Protein AF-A0A9D0DSJ2-F1 (afdb_monomer_lite)

Secondary structure (DSSP, 8-state):
-HHHHHHHHHHHHHHHHHHHHHHHHHHHHHHHHHHHHHHHHH-HHHHHHHHHHHHHHHHHHHHHHHHHHHHHH-GGGHHHHHHHHHHHHHHHHHHHHHHHHHHHHHHHHHHHHHH-HHHHHHHHHHHHHHHHHHHHHHHHHHHHHHHHHHHHHHHHHT-----------------------------PPP-HHHHHHHHHHHHHHHHHHHHHHH---HHHHHHHHHHHHHHHHHHHHHHHHHGGG--HHHHHHHHHHHHHHHHIIIIIHHHHHTT-HHHHHHHIIIIIHHHHHHHHHHHHHT-SS---

Foldseek 3Di:
DVVVVVVVVVVVVVVVVVVVVVVVVVVVVVLVVLLLVVCCVQPVPLNVLLVVLVVLLVVLVVLLVVLVVVCVVCVVCVVLSVVLSVLSVLLSVLSVVLSVVLVVVSSVLSVVCVVPVVVSSVVCVVVSVVSSVSSVVSSVVSVVSVVVSVVSVVVVVPPPPDDDDDDDDDDDDDDDDDDDDDDDQDLDQQDQVLLLLLLVLLVQLLSLLLVLLPDPDPVSVVVSVVSNVVSLVSNVVSLVSRCSNVDPLSVVLVVLSVVLVCCCVPPQVVCSVVVVSVRNVVCSVPVNVVSSVSNVVSSVVSHPDDSD

Sequence (308 aa):
MLQNILIRLTIIFIIIFTFTACYEAKMKQEGQQAVNAFLEEMSPELARKIDEIEAEITLTEEKINKLSELKLKHPNYAGKIESSRRQWEVLQNKLQQSLKEIEDVMESTYVTYELDRIQGGNQFNKISGKLLSSADLVLASAGTTKEAIEEALNEVDNQSVPSLNINSTTDKTIPIIENSVKDINYSNPINTNIACDAKKFLTDVHLNLMMMIIATDKVEQNILRKEIDKSNIKFERAIATMSKTGNEQITILQDTWMVFKNTNKIEIFPQIQAGANDKALNIANNIQAERMDTMNTIIQNLIENDCD

Structure (mmCIF, N/CA/C/O backbone):
data_AF-A0A9D0DSJ2-F1
#
_entry.id   AF-A0A9D0DSJ2-F1
#
loop_
_atom_site.group_PDB
_atom_site.id
_atom_site.type_symbol
_atom_site.label_atom_id
_atom_site.label_alt_id
_atom_site.label_comp_id
_atom_site.label_asym_id
_atom_site.label_entity_id
_atom_site.label_seq_id
_atom_site.pdbx_PDB_ins_code
_atom_site.Cartn_x
_atom_site.Cartn_y
_atom_site.Cartn_z
_atom_site.occupancy
_atom_site.B_iso_or_equiv
_atom_site.auth_seq_id
_atom_site.auth_comp_id
_atom_site.auth_asym_id
_atom_site.auth_atom_id
_atom_site.pdbx_PDB_model_num
ATOM 1 N N . MET A 1 1 ? 4.398 -61.736 -8.670 1.00 72.31 1 MET A N 1
ATOM 2 C CA . MET A 1 1 ? 3.407 -61.395 -7.620 1.00 72.31 1 MET A CA 1
ATOM 3 C C . MET A 1 1 ? 3.660 -60.010 -7.024 1.00 72.31 1 MET A C 1
ATOM 5 O O . MET A 1 1 ? 2.742 -59.204 -7.031 1.00 72.31 1 MET A O 1
ATOM 9 N N . LEU A 1 2 ? 4.897 -59.692 -6.611 1.00 72.50 2 LEU A N 1
ATOM 10 C CA . LEU A 1 2 ? 5.263 -58.390 -6.025 1.00 72.50 2 LEU A CA 1
ATOM 11 C C . LEU A 1 2 ? 4.944 -57.174 -6.924 1.00 72.50 2 LEU A C 1
ATOM 13 O O . LEU A 1 2 ? 4.389 -56.189 -6.455 1.00 72.50 2 LEU A O 1
ATOM 17 N N . GLN A 1 3 ? 5.220 -57.271 -8.229 1.00 80.19 3 GLN A N 1
ATOM 18 C CA . GLN A 1 3 ? 5.017 -56.174 -9.188 1.00 80.19 3 GLN A CA 1
ATOM 19 C C . GLN A 1 3 ? 3.536 -55.781 -9.352 1.00 80.19 3 GLN A C 1
ATOM 21 O O . GLN A 1 3 ? 3.215 -54.600 -9.416 1.00 80.19 3 GLN A O 1
ATOM 26 N N . ASN A 1 4 ? 2.617 -56.754 -9.318 1.00 73.62 4 ASN A N 1
ATOM 27 C CA . ASN A 1 4 ? 1.171 -56.491 -9.356 1.00 73.62 4 ASN A CA 1
ATOM 28 C C . ASN A 1 4 ? 0.651 -55.851 -8.063 1.00 73.62 4 ASN A C 1
ATOM 30 O O . ASN A 1 4 ? -0.309 -55.088 -8.109 1.00 73.62 4 ASN A O 1
ATOM 34 N N . ILE A 1 5 ? 1.263 -56.156 -6.915 1.00 84.69 5 ILE A N 1
ATOM 35 C CA . ILE A 1 5 ? 0.909 -55.528 -5.635 1.00 84.69 5 ILE A CA 1
ATOM 36 C C . ILE A 1 5 ? 1.372 -54.069 -5.636 1.00 84.69 5 ILE A C 1
ATOM 38 O O . ILE A 1 5 ? 0.598 -53.187 -5.276 1.00 84.69 5 ILE A O 1
ATOM 42 N N . LEU A 1 6 ? 2.591 -53.810 -6.118 1.00 79.06 6 LEU A N 1
ATOM 43 C CA . LEU A 1 6 ? 3.152 -52.463 -6.208 1.00 79.06 6 LEU A CA 1
ATOM 44 C C . LEU A 1 6 ? 2.319 -51.569 -7.136 1.00 79.06 6 LEU A C 1
ATOM 46 O O . LEU A 1 6 ? 1.901 -50.500 -6.713 1.00 79.06 6 LEU A O 1
ATOM 50 N N . ILE A 1 7 ? 1.966 -52.053 -8.334 1.00 84.56 7 ILE A N 1
ATOM 51 C CA . ILE A 1 7 ? 1.108 -51.319 -9.282 1.00 84.56 7 ILE A CA 1
ATOM 52 C C . ILE A 1 7 ? -0.264 -51.000 -8.667 1.00 84.56 7 ILE A C 1
ATOM 54 O O . ILE A 1 7 ? -0.752 -49.879 -8.796 1.00 84.56 7 ILE A O 1
ATOM 58 N N . ARG A 1 8 ? -0.887 -51.955 -7.961 1.00 80.56 8 ARG A N 1
ATOM 59 C CA . ARG A 1 8 ? -2.181 -51.724 -7.296 1.00 80.56 8 ARG A CA 1
ATOM 60 C C . ARG A 1 8 ? -2.082 -50.679 -6.184 1.00 80.56 8 ARG A C 1
ATOM 62 O O . ARG A 1 8 ? -2.969 -49.838 -6.087 1.00 80.56 8 ARG A O 1
ATOM 69 N N . LEU A 1 9 ? -1.012 -50.696 -5.389 1.00 80.94 9 LEU A N 1
ATOM 70 C CA . LEU A 1 9 ? -0.778 -49.686 -4.353 1.00 80.94 9 LEU A CA 1
ATOM 71 C C . LEU A 1 9 ? -0.549 -48.297 -4.957 1.00 80.94 9 LEU A C 1
ATOM 73 O O . LEU A 1 9 ? -1.121 -47.332 -4.463 1.00 80.94 9 LEU A O 1
ATOM 77 N N . THR A 1 10 ? 0.210 -48.189 -6.051 1.00 81.62 10 THR A N 1
ATOM 78 C CA . THR A 1 10 ? 0.437 -46.905 -6.729 1.00 81.62 10 THR A CA 1
ATOM 79 C C . THR A 1 10 ? -0.859 -46.326 -7.295 1.00 81.62 10 THR A C 1
ATOM 81 O O . THR A 1 10 ? -1.113 -45.138 -7.129 1.00 81.62 10 THR A O 1
ATOM 84 N N . ILE A 1 11 ? -1.718 -47.154 -7.901 1.00 84.25 11 ILE A N 1
ATOM 85 C CA . ILE A 1 11 ? -3.021 -46.707 -8.418 1.00 84.25 11 ILE A CA 1
ATOM 86 C C . ILE A 1 11 ? -3.920 -46.208 -7.279 1.00 84.25 11 ILE A C 1
ATOM 88 O O . ILE A 1 11 ? -4.506 -45.138 -7.399 1.00 84.25 11 ILE A O 1
ATOM 92 N N . ILE A 1 12 ? -3.994 -46.934 -6.158 1.00 84.88 12 ILE A N 1
ATOM 93 C CA . ILE A 1 12 ? -4.774 -46.505 -4.985 1.00 84.88 12 ILE A CA 1
ATOM 94 C C . ILE A 1 12 ? -4.246 -45.172 -4.439 1.00 84.88 12 ILE A C 1
ATOM 96 O O . ILE A 1 12 ? -5.033 -44.286 -4.121 1.00 84.88 12 ILE A O 1
ATOM 100 N N . PHE A 1 13 ? -2.925 -45.006 -4.374 1.00 77.56 13 PHE A N 1
ATOM 101 C CA . PHE A 1 13 ? -2.304 -43.777 -3.888 1.00 77.56 13 PHE A CA 1
ATOM 102 C C . PHE A 1 13 ? -2.610 -42.583 -4.802 1.00 77.56 13 PHE A C 1
ATOM 104 O O . PHE A 1 13 ? -3.012 -41.534 -4.313 1.00 77.56 13 PHE A O 1
ATOM 111 N N . ILE A 1 14 ? -2.514 -42.757 -6.126 1.00 78.50 14 ILE A N 1
ATOM 112 C CA . ILE A 1 14 ? -2.883 -41.722 -7.105 1.00 78.50 14 ILE A CA 1
ATOM 113 C C . ILE A 1 14 ? -4.357 -41.340 -6.949 1.00 78.50 14 ILE A C 1
ATOM 115 O O . ILE A 1 14 ? -4.673 -40.156 -6.907 1.00 78.50 14 ILE A O 1
ATOM 119 N N . ILE A 1 15 ? -5.250 -42.323 -6.797 1.00 76.75 15 ILE A N 1
ATOM 120 C CA . ILE A 1 15 ? -6.680 -42.074 -6.598 1.00 76.75 15 ILE A CA 1
ATOM 121 C C . ILE A 1 15 ? -6.907 -41.231 -5.333 1.00 76.75 15 ILE A C 1
ATOM 123 O O . ILE A 1 15 ? -7.557 -40.189 -5.414 1.00 76.75 15 ILE A O 1
ATOM 127 N N . ILE A 1 16 ? -6.315 -41.609 -4.194 1.00 75.38 16 ILE A N 1
ATOM 128 C CA . ILE A 1 16 ? -6.429 -40.849 -2.936 1.00 75.38 16 ILE A CA 1
ATOM 129 C C . ILE A 1 16 ? -5.902 -39.414 -3.107 1.00 75.38 16 ILE A C 1
ATOM 131 O O . ILE A 1 16 ? -6.607 -38.477 -2.742 1.00 75.38 16 ILE A O 1
ATOM 135 N N . PHE A 1 17 ? -4.730 -39.227 -3.726 1.00 64.81 17 PHE A N 1
ATOM 136 C CA . PHE A 1 17 ? -4.147 -37.897 -3.960 1.00 64.81 17 PHE A CA 1
ATOM 137 C C . PHE A 1 17 ? -5.004 -37.015 -4.878 1.00 64.81 17 PHE A C 1
ATOM 139 O O . PHE A 1 17 ? -5.148 -35.818 -4.633 1.00 64.81 17 PHE A O 1
ATOM 146 N N . THR A 1 18 ? -5.604 -37.591 -5.924 1.00 72.06 18 THR A N 1
ATOM 147 C CA . THR A 1 18 ? -6.504 -36.835 -6.811 1.00 72.06 18 THR A CA 1
ATOM 148 C C . THR A 1 18 ? -7.802 -36.434 -6.112 1.00 72.06 18 THR A C 1
ATOM 150 O O . THR A 1 18 ? -8.283 -35.321 -6.318 1.00 72.06 18 THR A O 1
ATOM 153 N N . PHE A 1 19 ? -8.341 -37.293 -5.237 1.00 70.69 19 PHE A N 1
ATOM 154 C CA . PHE A 1 19 ? -9.533 -36.967 -4.457 1.00 70.69 19 PHE A CA 1
ATOM 155 C C . PHE A 1 19 ? -9.265 -35.869 -3.421 1.00 70.69 19 PHE A C 1
ATOM 157 O O . PHE A 1 19 ? -10.097 -34.975 -3.292 1.00 70.69 19 PHE A O 1
ATOM 164 N N . THR A 1 20 ? -8.116 -35.870 -2.733 1.00 70.81 20 THR A N 1
ATOM 165 C CA . THR A 1 20 ? -7.796 -34.830 -1.735 1.00 70.81 20 THR A CA 1
ATOM 166 C C . THR A 1 20 ? -7.589 -33.455 -2.368 1.00 70.81 20 THR A C 1
ATOM 168 O O . THR A 1 20 ? -8.152 -32.480 -1.878 1.00 70.81 20 THR A O 1
ATOM 171 N N . ALA A 1 21 ? -6.867 -33.372 -3.492 1.00 66.88 21 ALA A N 1
ATOM 172 C CA . ALA A 1 21 ? -6.628 -32.099 -4.182 1.00 66.88 21 ALA A CA 1
ATOM 173 C C . ALA A 1 21 ? -7.920 -31.488 -4.755 1.00 66.88 21 ALA A C 1
ATOM 175 O O . ALA A 1 21 ? -8.123 -30.275 -4.714 1.00 66.88 21 ALA A O 1
ATOM 176 N N . CYS A 1 22 ? -8.824 -32.330 -5.267 1.00 74.31 22 CYS A N 1
ATOM 177 C CA . CYS A 1 22 ? -10.114 -31.871 -5.780 1.00 74.31 22 CYS A CA 1
ATOM 178 C C . CYS A 1 22 ? -11.036 -31.374 -4.652 1.00 74.31 22 CYS A C 1
ATOM 180 O O . CYS A 1 22 ? -11.750 -30.387 -4.830 1.00 74.31 22 CYS A O 1
ATOM 182 N N . TYR A 1 23 ? -10.990 -32.020 -3.481 1.00 73.81 23 TYR A N 1
ATOM 183 C CA . TYR A 1 23 ? -11.785 -31.617 -2.321 1.00 73.81 23 TYR A CA 1
ATOM 184 C C . TYR A 1 23 ? -11.344 -30.258 -1.763 1.00 73.81 23 TYR A C 1
ATOM 186 O O . TYR A 1 23 ? -12.185 -29.418 -1.456 1.00 73.81 23 TYR A O 1
ATOM 194 N N . GLU A 1 24 ? -10.035 -30.013 -1.686 1.00 72.50 24 GLU A N 1
ATOM 195 C CA . GLU A 1 24 ? -9.468 -28.753 -1.193 1.00 72.50 24 GLU A CA 1
ATOM 196 C C . GLU A 1 24 ? -9.840 -27.562 -2.088 1.00 72.50 24 GLU A C 1
ATOM 198 O O . GLU A 1 24 ? -10.303 -26.535 -1.591 1.00 72.50 24 GLU A O 1
ATOM 203 N N . ALA A 1 25 ? -9.743 -27.723 -3.412 1.00 78.88 25 ALA A N 1
ATOM 204 C CA . ALA A 1 25 ? -10.133 -26.683 -4.364 1.00 78.88 25 ALA A CA 1
ATOM 205 C C . ALA A 1 25 ? -11.623 -26.317 -4.250 1.00 78.88 25 ALA A C 1
ATOM 207 O O . ALA A 1 25 ? -11.978 -25.138 -4.275 1.00 78.88 25 ALA A O 1
ATOM 208 N N . LYS A 1 26 ? -12.492 -27.323 -4.083 1.00 84.12 26 LYS A N 1
ATOM 209 C CA . LYS A 1 26 ? -13.932 -27.107 -3.919 1.00 84.12 26 LYS A CA 1
ATOM 210 C C . LYS A 1 26 ? -14.254 -26.370 -2.616 1.00 84.12 26 LYS A C 1
ATOM 212 O O . LYS A 1 26 ? -15.001 -25.398 -2.647 1.00 84.12 26 LYS A O 1
ATOM 217 N N . MET A 1 27 ? -13.672 -26.799 -1.494 1.00 78.38 27 MET A N 1
ATOM 218 C CA . MET A 1 27 ? -13.885 -26.152 -0.192 1.00 78.38 27 MET A CA 1
ATOM 219 C C . MET A 1 27 ? -13.384 -24.704 -0.195 1.00 78.38 27 MET A C 1
ATOM 221 O O . MET A 1 27 ? -14.044 -23.831 0.359 1.00 78.38 27 MET A O 1
ATOM 225 N N . LYS A 1 28 ? -12.260 -24.431 -0.871 1.00 81.50 28 LYS A N 1
ATOM 226 C CA . LYS A 1 28 ? -11.743 -23.069 -1.039 1.00 81.50 28 LYS A CA 1
ATOM 227 C C . LYS A 1 28 ? -12.719 -22.181 -1.815 1.00 81.50 28 LYS A C 1
ATOM 229 O O . LYS A 1 28 ? -12.967 -21.052 -1.410 1.00 81.50 28 LYS A O 1
ATOM 234 N N . GLN A 1 29 ? -13.309 -22.696 -2.896 1.00 87.56 29 GLN A N 1
ATOM 235 C CA . GLN A 1 29 ? -14.300 -21.956 -3.679 1.00 87.56 29 GLN A CA 1
ATOM 236 C C . GLN A 1 29 ? -15.576 -21.662 -2.875 1.00 87.56 29 GLN A C 1
ATOM 238 O O . GLN A 1 29 ? -16.062 -20.534 -2.904 1.00 87.56 29 GLN A O 1
ATOM 243 N N . GLU A 1 30 ? -16.114 -22.656 -2.162 1.00 88.50 30 GLU A N 1
ATOM 244 C CA . GLU A 1 30 ? -17.304 -22.477 -1.316 1.00 88.50 30 GLU A CA 1
ATOM 245 C C . GLU A 1 30 ? -17.035 -21.483 -0.173 1.00 88.50 30 GLU A C 1
ATOM 247 O O . GLU A 1 30 ? -17.874 -20.629 0.106 1.00 88.50 30 GLU A O 1
ATOM 252 N N . GLY A 1 31 ? -15.842 -21.535 0.432 1.00 88.31 31 GLY A N 1
ATOM 253 C CA . GLY A 1 31 ? -15.399 -20.568 1.437 1.00 88.31 31 GLY A CA 1
ATOM 254 C C . GLY A 1 31 ? -15.334 -19.141 0.892 1.00 88.31 31 GLY A C 1
ATOM 255 O O . GLY A 1 31 ? -15.920 -18.240 1.487 1.00 88.31 31 GLY A O 1
ATOM 256 N N . GLN A 1 32 ? -14.709 -18.941 -0.273 1.00 89.81 32 GLN A N 1
ATOM 257 C CA . GLN A 1 32 ? -14.618 -17.622 -0.910 1.00 89.81 32 GLN A CA 1
ATOM 258 C C . GLN A 1 32 ? -16.009 -17.048 -1.226 1.00 89.81 32 GLN A C 1
ATOM 260 O O . GLN A 1 32 ? -16.273 -15.878 -0.971 1.00 89.81 32 GLN A O 1
ATOM 265 N N . GLN A 1 33 ? -16.929 -17.877 -1.735 1.00 93.19 33 GLN A N 1
ATOM 266 C CA . GLN A 1 33 ? -18.307 -17.453 -2.004 1.00 93.19 33 GLN A CA 1
ATOM 267 C C . GLN A 1 33 ? -19.037 -17.017 -0.732 1.00 93.19 33 GLN A C 1
ATOM 269 O O . GLN A 1 33 ? -19.776 -16.034 -0.760 1.00 93.19 33 GLN A O 1
ATOM 274 N N . ALA A 1 34 ? -18.825 -17.725 0.378 1.00 93.25 34 ALA A N 1
ATOM 275 C CA . ALA A 1 34 ? -19.435 -17.379 1.653 1.00 93.25 34 ALA A CA 1
ATOM 276 C C . ALA A 1 34 ? -18.868 -16.071 2.231 1.00 93.25 34 ALA A C 1
ATOM 278 O O . ALA A 1 34 ? -19.640 -15.231 2.688 1.00 93.25 34 ALA A O 1
ATOM 279 N N . VAL A 1 35 ? -17.548 -15.863 2.144 1.00 93.06 35 VAL A N 1
ATOM 280 C CA . VAL A 1 35 ? -16.896 -14.604 2.546 1.00 93.06 35 VAL A CA 1
ATOM 281 C C . VAL A 1 35 ? -17.412 -13.433 1.709 1.00 93.06 35 VAL A C 1
ATOM 283 O O . VAL A 1 35 ? -17.757 -12.397 2.273 1.00 93.06 35 VAL A O 1
ATOM 286 N N . ASN A 1 36 ? -17.541 -13.602 0.390 1.00 93.12 36 ASN A N 1
ATOM 287 C CA . ASN A 1 36 ? -18.056 -12.553 -0.493 1.00 93.12 36 ASN A CA 1
ATOM 288 C C . ASN A 1 36 ? -19.519 -12.211 -0.176 1.00 93.12 36 ASN A C 1
ATOM 290 O O . ASN A 1 36 ? -19.858 -11.038 -0.054 1.00 93.12 36 ASN A O 1
ATOM 294 N N . ALA A 1 37 ? -20.374 -13.217 0.035 1.00 94.88 37 ALA A N 1
ATOM 295 C CA . ALA A 1 37 ? -21.767 -12.991 0.424 1.00 94.88 37 ALA A CA 1
ATOM 296 C C . ALA A 1 37 ? -21.877 -12.278 1.785 1.00 94.88 37 ALA A C 1
ATOM 298 O O . ALA A 1 37 ? -22.666 -11.348 1.940 1.00 94.88 37 ALA A O 1
ATOM 299 N N . PHE A 1 38 ? -21.054 -12.678 2.758 1.00 94.12 38 PHE A N 1
ATOM 300 C CA . PHE A 1 38 ? -20.952 -12.009 4.055 1.00 94.12 38 PHE A CA 1
ATOM 301 C C . PHE A 1 38 ? -20.514 -10.548 3.909 1.00 94.12 38 PHE A C 1
ATOM 303 O O . PHE A 1 38 ? -21.088 -9.666 4.548 1.00 94.12 38 PHE A O 1
ATOM 310 N N . LEU A 1 39 ? -19.521 -10.278 3.060 1.00 95.06 39 LEU A N 1
ATOM 311 C CA . LEU A 1 39 ? -19.036 -8.929 2.801 1.00 95.06 39 LEU A CA 1
ATOM 312 C C . LEU A 1 39 ? -20.120 -8.047 2.172 1.00 95.06 39 LEU A C 1
ATOM 314 O O . LEU A 1 39 ? -20.342 -6.936 2.650 1.00 95.06 39 LEU A O 1
ATOM 318 N N . GLU A 1 40 ? -20.807 -8.538 1.139 1.00 95.69 40 GLU A N 1
ATOM 319 C CA . GLU A 1 40 ? -21.907 -7.823 0.481 1.00 95.69 40 GLU A CA 1
ATOM 320 C C . GLU A 1 40 ? -23.049 -7.503 1.456 1.00 95.69 40 GLU A C 1
ATOM 322 O O . GLU A 1 40 ? -23.619 -6.412 1.408 1.00 95.69 40 GLU A O 1
ATOM 327 N N . GLU A 1 41 ? -23.367 -8.432 2.363 1.00 94.69 41 GLU A N 1
ATOM 328 C CA . GLU A 1 41 ? -24.410 -8.246 3.373 1.00 94.69 41 GLU A CA 1
ATOM 329 C C . GLU A 1 41 ? -23.994 -7.232 4.447 1.00 94.69 41 GLU A C 1
ATOM 331 O O . GLU A 1 41 ? -24.773 -6.349 4.814 1.00 94.69 41 GLU A O 1
ATOM 336 N N . MET A 1 42 ? -22.771 -7.350 4.964 1.00 93.75 42 MET A N 1
ATOM 337 C CA . MET A 1 42 ? -22.349 -6.632 6.167 1.00 93.75 42 MET A CA 1
ATOM 338 C C . MET A 1 42 ? -21.664 -5.293 5.875 1.00 93.75 42 MET A C 1
ATOM 340 O O . MET A 1 42 ? -21.720 -4.379 6.699 1.00 93.75 42 MET A O 1
ATOM 344 N N . SER A 1 43 ? -20.988 -5.155 4.734 1.00 96.25 43 SER A N 1
ATOM 345 C CA . SER A 1 43 ? -20.342 -3.913 4.300 1.00 96.25 43 SER A CA 1
ATOM 346 C C . SER A 1 43 ? -20.328 -3.817 2.767 1.00 96.25 43 SER A C 1
ATOM 348 O O . SER A 1 43 ? -19.279 -3.979 2.137 1.00 96.25 43 SER A O 1
ATOM 350 N N . PRO A 1 44 ? -21.475 -3.491 2.141 1.00 96.62 44 PRO A N 1
ATOM 351 C CA . PRO A 1 44 ? -21.568 -3.356 0.685 1.00 96.62 44 PRO A CA 1
ATOM 352 C C . PRO A 1 44 ? -20.640 -2.266 0.130 1.00 96.62 44 PRO A C 1
ATOM 354 O O . PRO A 1 44 ? -20.209 -2.327 -1.018 1.00 96.62 44 PRO A O 1
ATOM 357 N N . GLU A 1 45 ? -20.304 -1.261 0.943 1.00 96.19 45 GLU A N 1
ATOM 358 C CA . GLU A 1 45 ? -19.333 -0.240 0.558 1.00 96.19 45 GLU A CA 1
ATOM 359 C C . GLU A 1 45 ? -17.914 -0.807 0.440 1.00 96.19 45 GLU A C 1
ATOM 361 O O . GLU A 1 45 ? -17.217 -0.472 -0.516 1.00 96.19 45 GLU A O 1
ATOM 366 N N . LEU A 1 46 ? -17.503 -1.689 1.359 1.00 93.69 46 LEU A N 1
ATOM 367 C CA . LEU A 1 46 ? -16.194 -2.337 1.294 1.00 93.69 46 LEU A CA 1
ATOM 368 C C . LEU A 1 46 ? -16.128 -3.311 0.116 1.00 93.69 46 LEU A C 1
ATOM 370 O O . LEU A 1 46 ? -15.121 -3.320 -0.582 1.00 93.69 46 LEU A O 1
ATOM 374 N N . ALA A 1 47 ? -17.212 -4.047 -0.163 1.00 97.06 47 ALA A N 1
ATOM 375 C CA . ALA A 1 47 ? -17.324 -4.872 -1.370 1.00 97.06 47 ALA A CA 1
ATOM 376 C C . ALA A 1 47 ? -17.069 -4.046 -2.641 1.00 97.06 47 ALA A C 1
ATOM 378 O O . ALA A 1 47 ? -16.168 -4.353 -3.415 1.00 97.06 47 ALA A O 1
ATOM 379 N N . ARG A 1 48 ? -17.772 -2.915 -2.794 1.00 97.38 48 ARG A N 1
ATOM 380 C CA . ARG A 1 48 ? -17.563 -1.998 -3.924 1.00 97.38 48 ARG A CA 1
ATOM 381 C C . ARG A 1 48 ? -16.118 -1.490 -4.005 1.00 97.38 48 ARG A C 1
ATOM 383 O O . ARG A 1 48 ? -15.588 -1.322 -5.097 1.00 97.38 48 ARG A O 1
ATOM 390 N N . LYS A 1 49 ? -15.479 -1.209 -2.866 1.00 96.00 49 LYS A N 1
ATOM 391 C CA . LYS A 1 49 ? -14.084 -0.742 -2.822 1.00 96.00 49 LYS A CA 1
ATOM 392 C C . LYS A 1 49 ? -13.090 -1.818 -3.249 1.00 96.00 49 LYS A C 1
ATOM 394 O O . LYS A 1 49 ? -12.102 -1.490 -3.899 1.00 96.00 49 LYS A O 1
ATOM 399 N N . ILE A 1 50 ? -13.359 -3.077 -2.921 1.00 96.00 50 ILE A N 1
ATOM 400 C CA . ILE A 1 50 ? -12.587 -4.215 -3.423 1.00 96.00 50 ILE A CA 1
ATOM 401 C C . ILE A 1 50 ? -12.711 -4.304 -4.945 1.00 96.00 50 ILE A C 1
ATOM 403 O O . ILE A 1 50 ? -11.682 -4.326 -5.618 1.00 96.00 50 ILE A O 1
ATOM 407 N N . ASP A 1 51 ? -13.930 -4.223 -5.486 1.00 96.81 51 ASP A N 1
ATOM 408 C CA . ASP A 1 51 ? -14.152 -4.216 -6.939 1.00 96.81 51 ASP A CA 1
ATOM 409 C C . ASP A 1 51 ? -13.399 -3.057 -7.627 1.00 96.81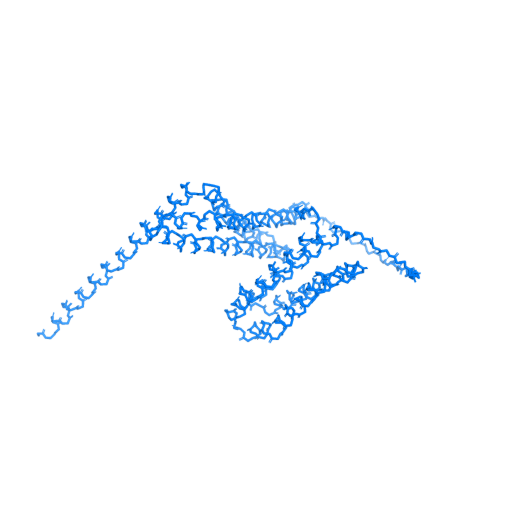 51 ASP A C 1
ATOM 411 O O . ASP A 1 51 ? -12.814 -3.224 -8.699 1.00 96.81 51 ASP A O 1
ATOM 415 N N . GLU A 1 52 ? -13.374 -1.870 -7.007 1.00 97.38 52 GLU A N 1
ATOM 416 C CA . GLU A 1 52 ? -12.606 -0.712 -7.489 1.00 97.38 52 GLU A CA 1
ATOM 417 C C . GLU A 1 52 ? -11.093 -0.981 -7.507 1.00 97.38 52 GLU A C 1
ATOM 419 O O . GLU A 1 52 ? -10.421 -0.630 -8.479 1.00 97.38 52 GLU A O 1
ATOM 424 N N . ILE A 1 53 ? -10.550 -1.621 -6.465 1.00 94.62 53 ILE A N 1
ATOM 425 C CA . ILE A 1 53 ? -9.131 -1.998 -6.400 1.00 94.62 53 ILE A CA 1
ATOM 426 C C . ILE A 1 53 ? -8.798 -3.027 -7.488 1.00 94.62 53 ILE A C 1
ATOM 428 O O . ILE A 1 53 ? -7.806 -2.857 -8.196 1.00 94.62 53 ILE A O 1
ATOM 432 N N . GLU A 1 54 ? -9.621 -4.063 -7.667 1.00 96.75 54 GLU A N 1
ATOM 433 C CA . GLU A 1 54 ? -9.432 -5.084 -8.708 1.00 96.75 54 GLU A CA 1
ATOM 434 C C . GLU A 1 54 ? -9.472 -4.489 -10.124 1.00 96.75 54 GLU A C 1
ATOM 436 O O . GLU A 1 54 ? -8.641 -4.820 -10.984 1.00 96.75 54 GLU A O 1
ATOM 441 N N . ALA A 1 55 ? -10.406 -3.566 -10.366 1.00 96.62 55 ALA A N 1
ATOM 442 C CA . ALA A 1 55 ? -10.496 -2.841 -11.626 1.00 96.62 55 ALA A CA 1
ATOM 443 C C . ALA A 1 55 ? -9.236 -1.999 -11.883 1.00 96.62 55 ALA A C 1
ATOM 445 O O . ALA A 1 55 ? -8.703 -2.010 -12.998 1.00 96.62 55 ALA A O 1
ATOM 446 N N . GLU A 1 56 ? -8.717 -1.313 -10.862 1.00 94.75 56 GLU A N 1
ATOM 447 C CA . GLU A 1 56 ? -7.503 -0.507 -10.997 1.00 94.75 56 GLU A CA 1
ATOM 448 C C . GLU A 1 56 ? -6.254 -1.387 -11.192 1.00 94.75 56 GLU A C 1
ATOM 450 O O . GLU A 1 56 ? -5.401 -1.044 -12.011 1.00 94.75 56 GLU A O 1
ATOM 455 N N . ILE A 1 57 ? -6.164 -2.563 -10.551 1.00 95.00 57 ILE A N 1
ATOM 456 C CA . ILE A 1 57 ? -5.111 -3.565 -10.826 1.00 95.00 57 ILE A CA 1
ATOM 457 C C . ILE A 1 57 ? -5.139 -3.954 -12.305 1.00 95.00 57 ILE A C 1
ATOM 459 O O . ILE A 1 57 ? -4.116 -3.860 -12.986 1.00 95.00 57 ILE A O 1
ATOM 463 N N . THR A 1 58 ? -6.311 -4.315 -12.827 1.00 96.50 58 THR A N 1
ATOM 464 C CA . THR A 1 58 ? -6.479 -4.693 -14.238 1.00 96.50 58 THR A CA 1
ATOM 465 C C . THR A 1 58 ? -6.053 -3.560 -15.177 1.00 96.50 58 THR A C 1
ATOM 467 O O . THR A 1 58 ? -5.349 -3.784 -16.166 1.00 96.50 58 THR A O 1
ATOM 470 N N . LEU A 1 59 ? -6.415 -2.316 -14.850 1.00 94.62 59 LEU A N 1
ATOM 471 C CA . LEU A 1 59 ? -5.987 -1.147 -15.614 1.00 94.62 59 LEU A CA 1
ATOM 472 C C . LEU A 1 59 ? -4.461 -0.972 -15.579 1.00 94.62 59 LEU A C 1
ATOM 474 O O . LEU A 1 59 ? -3.849 -0.688 -16.612 1.00 94.62 59 LEU A O 1
ATOM 478 N N . THR A 1 60 ? -3.830 -1.141 -14.414 1.00 92.44 60 THR A N 1
ATOM 479 C CA . THR A 1 60 ? -2.370 -1.017 -14.287 1.00 92.44 60 THR A CA 1
ATOM 480 C C . THR A 1 60 ? -1.643 -2.057 -15.146 1.00 92.44 60 THR A C 1
ATOM 482 O O . THR A 1 60 ? -0.675 -1.709 -15.825 1.00 92.44 60 THR A O 1
ATOM 485 N N . GLU A 1 61 ? -2.153 -3.291 -15.223 1.00 95.38 61 GLU A N 1
ATOM 486 C CA . GLU A 1 61 ? -1.629 -4.349 -16.098 1.00 95.38 61 GLU A CA 1
ATOM 487 C C . GLU A 1 61 ? -1.690 -3.954 -17.573 1.00 95.38 61 GLU A C 1
ATOM 489 O O . GLU A 1 61 ? -0.696 -4.069 -18.300 1.00 95.38 61 GLU A O 1
ATOM 494 N N . GLU A 1 62 ? -2.835 -3.432 -18.021 1.00 95.12 62 GLU A N 1
ATOM 495 C CA . GLU A 1 62 ? -2.999 -2.938 -19.388 1.00 95.12 62 GLU A CA 1
ATOM 496 C C . GLU A 1 62 ? -1.972 -1.840 -19.705 1.00 95.12 62 GLU A C 1
ATOM 498 O O . GLU A 1 62 ? -1.311 -1.868 -20.751 1.00 95.12 62 GLU A O 1
ATOM 503 N N . LYS A 1 63 ? -1.781 -0.887 -18.785 1.00 92.31 63 LYS A N 1
ATOM 504 C CA . LYS A 1 63 ? -0.827 0.217 -18.950 1.00 92.31 63 LYS A CA 1
ATOM 505 C C . LYS A 1 63 ? 0.619 -0.277 -19.006 1.00 92.31 63 LYS A C 1
ATOM 507 O O . LYS A 1 63 ? 1.370 0.172 -19.875 1.00 92.31 63 LYS A O 1
ATOM 512 N N . ILE A 1 64 ? 1.013 -1.219 -18.147 1.00 92.12 64 ILE A N 1
ATOM 513 C CA . ILE A 1 64 ? 2.351 -1.838 -18.158 1.00 92.12 64 ILE A CA 1
ATOM 514 C C . ILE A 1 64 ? 2.611 -2.539 -19.497 1.00 92.12 64 ILE A C 1
ATOM 516 O O . ILE A 1 64 ? 3.680 -2.363 -20.100 1.00 92.12 64 ILE A O 1
ATOM 520 N N . ASN A 1 65 ? 1.625 -3.284 -20.004 1.00 93.62 65 ASN A N 1
ATOM 521 C CA . ASN A 1 65 ? 1.711 -3.958 -21.299 1.00 93.62 65 ASN A CA 1
ATOM 522 C C . ASN A 1 65 ? 1.856 -2.946 -22.445 1.00 93.62 65 ASN A C 1
ATOM 524 O O . ASN A 1 65 ? 2.784 -3.050 -23.252 1.00 93.62 65 ASN A O 1
ATOM 528 N N . LYS A 1 66 ? 1.028 -1.895 -22.464 1.00 91.69 66 LYS A N 1
ATOM 529 C CA . LYS A 1 66 ? 1.102 -0.825 -23.472 1.00 91.69 66 LYS A CA 1
ATOM 530 C C . LYS A 1 66 ? 2.450 -0.100 -23.459 1.00 91.69 66 LYS A C 1
ATOM 532 O O . LYS A 1 66 ? 3.002 0.190 -24.520 1.00 91.69 66 LYS A O 1
ATOM 537 N N . LEU A 1 67 ? 3.014 0.173 -22.281 1.00 90.12 67 LEU A N 1
ATOM 538 C CA . LEU A 1 67 ? 4.344 0.781 -22.152 1.00 90.12 67 LEU A CA 1
ATOM 539 C C . LEU A 1 67 ? 5.447 -0.135 -22.681 1.00 90.12 67 LEU A C 1
ATOM 541 O O . LEU A 1 67 ? 6.381 0.332 -23.336 1.00 90.12 67 LEU A O 1
ATOM 545 N N . SER A 1 68 ? 5.316 -1.440 -22.460 1.00 91.75 68 SER A N 1
ATOM 546 C CA . SER A 1 68 ? 6.246 -2.432 -22.999 1.00 91.75 68 SER A CA 1
ATOM 547 C C . SER A 1 68 ? 6.235 -2.437 -24.533 1.00 91.75 68 SER A C 1
ATOM 549 O O . SER A 1 68 ? 7.297 -2.448 -25.156 1.00 91.75 68 SER A O 1
ATOM 551 N N . GLU A 1 69 ? 5.060 -2.323 -25.159 1.00 92.56 69 GLU A N 1
ATOM 552 C CA . GLU A 1 69 ? 4.944 -2.163 -26.614 1.00 92.56 69 GLU A CA 1
ATOM 553 C C . GLU A 1 69 ? 5.506 -0.826 -27.114 1.00 92.56 69 GLU A C 1
ATOM 555 O O . GLU A 1 69 ? 6.204 -0.776 -28.132 1.00 92.56 69 GLU A O 1
ATOM 560 N N . LEU A 1 70 ? 5.217 0.271 -26.407 1.00 88.81 70 LEU A N 1
ATOM 561 C CA . LEU A 1 70 ? 5.677 1.613 -26.770 1.00 88.81 70 LEU A CA 1
ATOM 562 C C . LEU A 1 70 ? 7.209 1.688 -26.769 1.00 88.81 70 LEU A C 1
ATOM 564 O O . LEU A 1 70 ? 7.808 2.263 -27.677 1.00 88.81 70 LEU A O 1
ATOM 568 N N . LYS A 1 71 ? 7.852 1.034 -25.796 1.00 92.50 71 LYS A N 1
ATOM 569 C CA . LYS A 1 71 ? 9.313 0.928 -25.697 1.00 92.50 71 LYS A CA 1
ATOM 570 C C . LYS A 1 71 ? 9.938 0.314 -26.951 1.00 92.50 71 LYS A C 1
ATOM 572 O O . LYS A 1 71 ? 10.993 0.771 -27.384 1.00 92.50 71 LYS A O 1
ATOM 577 N N . LEU A 1 72 ? 9.286 -0.689 -27.548 1.00 92.50 72 LEU A N 1
ATOM 578 C CA . LEU A 1 72 ? 9.749 -1.327 -28.786 1.00 92.50 72 LEU A CA 1
ATOM 579 C C . LEU A 1 72 ? 9.617 -0.396 -29.999 1.00 92.50 72 LEU A C 1
ATOM 581 O O . LEU A 1 72 ? 10.478 -0.406 -30.876 1.00 92.50 72 LEU A O 1
ATOM 585 N N . LYS A 1 73 ? 8.559 0.423 -30.043 1.00 92.62 73 LYS A N 1
ATOM 586 C CA . LYS A 1 73 ? 8.291 1.369 -31.141 1.00 92.62 73 LYS A CA 1
ATOM 587 C C . LYS A 1 73 ? 9.157 2.635 -31.064 1.00 92.62 73 LYS A C 1
ATOM 589 O O . LYS A 1 73 ? 9.480 3.211 -32.100 1.00 92.62 73 LYS A O 1
ATOM 594 N N . HIS A 1 74 ? 9.559 3.052 -29.861 1.00 88.38 74 HIS A N 1
ATOM 595 C CA . HIS A 1 74 ? 10.239 4.327 -29.606 1.00 88.38 74 HIS A CA 1
ATOM 596 C C . HIS A 1 74 ? 11.539 4.152 -28.793 1.00 88.38 74 HIS A C 1
ATOM 598 O O . HIS A 1 74 ? 11.640 4.644 -27.665 1.00 88.38 74 HIS A O 1
ATOM 604 N N . PRO A 1 75 ? 12.583 3.506 -29.350 1.00 90.75 75 PRO A N 1
ATOM 605 C CA . PRO A 1 75 ? 13.803 3.170 -28.606 1.00 90.75 75 PRO A CA 1
ATOM 606 C C . PRO A 1 75 ? 14.545 4.393 -28.042 1.00 90.75 75 PRO A C 1
ATOM 608 O O . PRO A 1 75 ? 15.151 4.307 -26.976 1.00 90.75 75 PRO A O 1
ATOM 611 N N . ASN A 1 76 ? 14.441 5.556 -28.694 1.00 91.44 76 ASN A N 1
ATOM 612 C CA . ASN A 1 76 ? 15.047 6.807 -28.218 1.00 91.44 76 ASN A CA 1
ATOM 613 C C . ASN A 1 76 ? 14.447 7.310 -26.891 1.00 91.44 76 ASN A C 1
ATOM 615 O O . ASN A 1 76 ? 15.084 8.090 -26.190 1.00 91.44 76 ASN A O 1
ATOM 619 N N . TYR A 1 77 ? 13.247 6.847 -26.529 1.00 86.44 77 TYR A N 1
ATOM 620 C CA . TYR A 1 77 ? 12.546 7.202 -25.292 1.00 86.44 77 TYR A CA 1
ATOM 621 C C . TYR A 1 77 ? 12.520 6.052 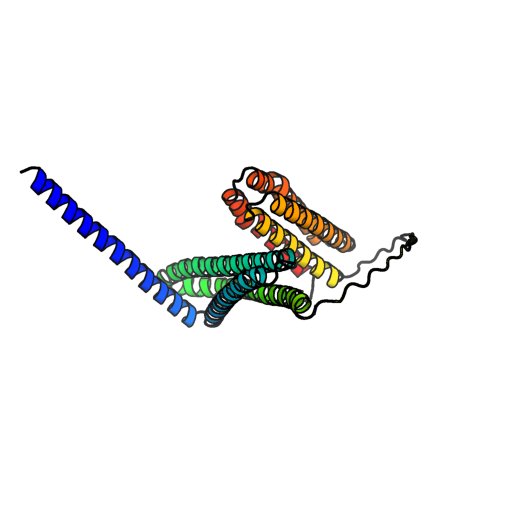-24.278 1.00 86.44 77 TYR A C 1
ATOM 623 O O . TYR A 1 77 ? 11.876 6.166 -23.235 1.00 86.44 77 TYR A O 1
ATOM 631 N N . ALA A 1 78 ? 13.245 4.957 -24.541 1.00 86.25 78 ALA A N 1
ATOM 632 C CA . ALA A 1 78 ? 13.186 3.738 -23.739 1.00 86.25 78 ALA A CA 1
ATOM 633 C C . ALA A 1 78 ? 13.449 3.976 -22.243 1.00 86.25 78 ALA A C 1
ATOM 635 O O . ALA A 1 78 ? 12.829 3.315 -21.417 1.00 86.25 78 ALA A O 1
ATOM 636 N N . GLY A 1 79 ? 14.317 4.930 -21.887 1.00 81.88 79 GLY A N 1
ATOM 637 C CA . GLY A 1 79 ? 14.588 5.280 -20.488 1.00 81.88 79 GLY A CA 1
ATOM 638 C C . GLY A 1 79 ? 13.381 5.886 -19.764 1.00 81.88 79 GLY A C 1
ATOM 639 O O . GLY A 1 79 ? 13.056 5.455 -18.660 1.00 81.88 79 GLY A O 1
ATOM 640 N N . LYS A 1 80 ? 12.681 6.843 -20.394 1.00 82.62 80 LYS A N 1
ATOM 641 C CA . LYS A 1 80 ? 11.466 7.450 -19.822 1.00 82.62 80 LYS A CA 1
ATOM 642 C C . LYS A 1 80 ? 10.335 6.424 -19.722 1.00 82.62 80 LYS A C 1
ATOM 644 O O . LYS A 1 80 ? 9.727 6.294 -18.668 1.00 82.62 80 LYS A O 1
ATOM 649 N N . ILE A 1 81 ? 10.118 5.651 -20.789 1.00 83.56 81 ILE A N 1
ATOM 650 C CA . ILE A 1 81 ? 9.071 4.620 -20.845 1.00 83.56 81 ILE A CA 1
ATOM 651 C C . ILE A 1 81 ? 9.300 3.549 -19.772 1.00 83.56 81 ILE A C 1
ATOM 653 O O . ILE A 1 81 ? 8.365 3.158 -19.081 1.00 83.56 81 ILE A O 1
ATOM 657 N N . GLU A 1 82 ? 10.546 3.103 -19.593 1.00 85.88 82 GLU A N 1
ATOM 658 C CA . GLU A 1 82 ? 10.905 2.142 -18.549 1.00 85.88 82 GLU A CA 1
ATOM 659 C C . GLU A 1 82 ? 10.662 2.701 -17.142 1.00 85.88 82 GLU A C 1
ATOM 661 O O . GLU A 1 82 ? 10.160 1.980 -16.284 1.00 85.88 82 GLU A O 1
ATOM 666 N N . S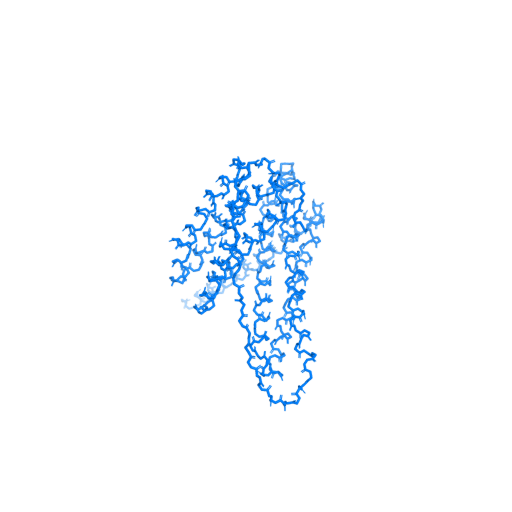ER A 1 83 ? 10.965 3.982 -16.911 1.00 79.69 83 SER A N 1
ATOM 667 C CA . SER A 1 83 ? 10.673 4.642 -15.634 1.00 79.69 83 SER A CA 1
ATOM 668 C C . SER A 1 83 ? 9.172 4.648 -15.334 1.00 79.69 83 SER A C 1
ATOM 670 O O . SER A 1 83 ? 8.772 4.255 -14.241 1.00 79.69 83 SER A O 1
ATOM 672 N N . SER A 1 84 ? 8.335 5.041 -16.301 1.00 84.00 84 SER A N 1
ATOM 673 C CA . SER A 1 84 ? 6.874 5.018 -16.145 1.00 84.00 84 SER A CA 1
ATOM 674 C C . SER A 1 84 ? 6.345 3.600 -15.923 1.00 84.00 84 SER A C 1
ATOM 676 O O . SER A 1 84 ? 5.472 3.393 -15.086 1.00 84.00 84 SER A O 1
ATOM 678 N N . ARG A 1 85 ? 6.899 2.605 -16.631 1.00 89.12 85 ARG A N 1
ATOM 679 C CA . ARG A 1 85 ? 6.516 1.192 -16.495 1.00 89.12 85 ARG A CA 1
ATOM 680 C C . ARG A 1 85 ? 6.732 0.694 -15.065 1.00 89.12 85 ARG A C 1
ATOM 682 O O . ARG A 1 85 ? 5.825 0.106 -14.493 1.00 89.12 85 ARG A O 1
ATOM 689 N N . ARG A 1 86 ? 7.886 1.002 -14.466 1.00 81.56 86 ARG A N 1
ATOM 690 C CA . ARG A 1 86 ? 8.187 0.638 -13.070 1.00 81.56 86 ARG A CA 1
ATOM 691 C C . ARG A 1 86 ? 7.275 1.329 -12.064 1.00 81.56 86 ARG A C 1
ATOM 693 O O . ARG A 1 86 ? 6.894 0.716 -11.076 1.00 81.56 86 ARG A O 1
ATOM 700 N N . GLN A 1 87 ? 6.911 2.590 -12.301 1.00 79.25 87 GLN A N 1
ATOM 701 C CA . GLN A 1 87 ? 5.963 3.294 -11.430 1.00 79.25 87 GLN A CA 1
ATOM 702 C C . GLN A 1 87 ? 4.587 2.615 -11.433 1.00 79.25 87 GLN A C 1
ATOM 704 O O . GLN A 1 87 ? 3.996 2.445 -10.368 1.00 79.25 87 GLN A O 1
ATOM 709 N N . TRP A 1 88 ? 4.118 2.156 -12.599 1.00 87.88 88 TRP A N 1
ATOM 710 C CA . TRP A 1 88 ? 2.902 1.345 -12.686 1.00 87.88 88 TRP A CA 1
ATOM 711 C C . TRP A 1 88 ? 3.043 -0.015 -11.992 1.00 87.88 88 TRP A C 1
ATOM 713 O O . TRP A 1 88 ? 2.129 -0.402 -11.275 1.00 87.88 88 TRP A O 1
ATOM 723 N N . GLU A 1 89 ? 4.175 -0.714 -12.135 1.00 84.62 89 GLU A N 1
ATOM 724 C CA . GLU A 1 89 ? 4.426 -1.982 -11.420 1.00 84.62 89 GLU A CA 1
ATOM 725 C C . GLU A 1 89 ? 4.390 -1.793 -9.897 1.00 84.62 89 GLU A C 1
ATOM 727 O O . GLU A 1 89 ? 3.810 -2.597 -9.171 1.00 84.62 89 GLU A O 1
ATOM 732 N N . VAL A 1 90 ? 4.975 -0.706 -9.389 1.00 80.12 90 VAL A N 1
ATOM 733 C CA . VAL A 1 90 ? 4.904 -0.368 -7.961 1.00 80.12 90 VAL A CA 1
ATOM 734 C C . VAL A 1 90 ? 3.461 -0.119 -7.529 1.00 80.12 90 VAL A C 1
ATOM 736 O O . VAL A 1 90 ? 3.061 -0.599 -6.469 1.00 80.12 90 VAL A O 1
ATOM 739 N N . LEU A 1 91 ? 2.683 0.621 -8.323 1.00 83.75 91 LEU A N 1
ATOM 740 C CA . LEU A 1 91 ? 1.277 0.872 -8.018 1.00 83.75 91 LEU A CA 1
ATOM 741 C C . LEU A 1 91 ? 0.464 -0.429 -7.999 1.00 83.75 91 LEU A C 1
ATOM 743 O O . LEU A 1 91 ? -0.269 -0.669 -7.042 1.00 83.75 91 LEU A O 1
ATOM 747 N N . GLN A 1 92 ? 0.646 -1.288 -9.001 1.00 91.81 92 GLN A N 1
ATOM 748 C CA . GLN A 1 92 ? 0.005 -2.598 -9.074 1.00 91.81 92 GLN A CA 1
ATOM 749 C C . GLN A 1 92 ? 0.316 -3.441 -7.831 1.00 91.81 92 GLN A C 1
ATOM 751 O O . GLN A 1 92 ? -0.597 -3.963 -7.196 1.00 91.81 92 GLN A O 1
ATOM 756 N N . ASN A 1 93 ? 1.592 -3.519 -7.441 1.00 83.25 93 ASN A N 1
ATOM 757 C CA . ASN A 1 93 ? 2.015 -4.276 -6.263 1.00 83.25 93 ASN A CA 1
ATOM 758 C C . ASN A 1 93 ? 1.358 -3.755 -4.978 1.00 83.25 93 ASN A C 1
ATOM 760 O O . ASN A 1 93 ? 0.980 -4.550 -4.123 1.00 83.25 93 ASN A O 1
ATOM 764 N N . LYS A 1 94 ? 1.192 -2.432 -4.830 1.00 80.19 94 LYS A N 1
ATOM 765 C CA . LYS A 1 94 ? 0.473 -1.857 -3.683 1.00 80.19 94 LYS A CA 1
ATOM 766 C C . LYS A 1 94 ? -0.998 -2.242 -3.680 1.00 80.19 94 LYS A C 1
ATOM 768 O O . LYS A 1 94 ? -1.498 -2.657 -2.645 1.00 80.19 94 LYS A O 1
ATOM 773 N N . LEU A 1 95 ? -1.673 -2.107 -4.821 1.00 88.56 95 LEU A N 1
ATOM 774 C CA . LEU A 1 95 ? -3.083 -2.466 -4.946 1.00 88.56 95 LEU A CA 1
ATOM 775 C C . LEU A 1 95 ? -3.295 -3.950 -4.609 1.00 88.56 95 LEU A C 1
ATOM 777 O O . LEU A 1 95 ? -4.171 -4.273 -3.815 1.00 88.56 95 LEU A O 1
ATOM 781 N N . GLN A 1 96 ? -2.441 -4.837 -5.130 1.00 90.75 96 GLN A N 1
ATOM 782 C CA . GLN A 1 96 ? -2.469 -6.273 -4.828 1.00 90.75 96 GLN A CA 1
ATOM 783 C C . GLN A 1 96 ? -2.192 -6.572 -3.350 1.00 90.75 96 GLN A C 1
ATOM 785 O O . GLN A 1 96 ? -2.866 -7.408 -2.754 1.00 90.75 96 GLN A O 1
ATOM 790 N N . GLN A 1 97 ? -1.210 -5.894 -2.751 1.00 81.56 97 GLN A N 1
ATOM 791 C CA . GLN A 1 97 ? -0.887 -6.031 -1.331 1.00 81.56 97 GLN A CA 1
ATOM 792 C C . GLN A 1 97 ? -2.082 -5.624 -0.459 1.00 81.56 97 GLN A C 1
ATOM 794 O O . GLN A 1 97 ? -2.464 -6.371 0.436 1.00 81.56 97 GLN A O 1
ATOM 799 N N . SER A 1 98 ? -2.693 -4.474 -0.741 1.00 80.94 98 SER A N 1
ATOM 800 C CA . SER A 1 98 ? -3.845 -3.978 0.012 1.00 80.94 98 SER A CA 1
ATOM 801 C C . SER A 1 98 ? -5.081 -4.850 -0.175 1.00 80.94 98 SER A C 1
ATOM 803 O O . SER A 1 98 ? -5.761 -5.136 0.804 1.00 80.94 98 SER A O 1
ATOM 805 N N . LEU A 1 99 ? -5.340 -5.330 -1.396 1.00 93.38 99 LEU A N 1
ATOM 806 C CA . LEU A 1 99 ? -6.405 -6.298 -1.654 1.00 93.38 99 LEU A CA 1
ATOM 807 C C . LEU A 1 99 ? -6.215 -7.554 -0.799 1.00 93.38 99 LEU A C 1
ATOM 809 O O . LEU A 1 99 ? -7.124 -7.946 -0.076 1.00 93.38 99 LEU A O 1
ATOM 813 N N . LYS A 1 100 ? -5.004 -8.116 -0.800 1.00 89.56 100 LYS A N 1
ATOM 814 C CA . LYS A 1 100 ? -4.676 -9.297 -0.001 1.00 89.56 100 LYS A CA 1
ATOM 815 C C . LYS A 1 100 ? -4.853 -9.063 1.502 1.00 89.56 100 LYS A C 1
ATOM 817 O O . LYS A 1 100 ? -5.383 -9.919 2.197 1.00 89.56 100 LYS A O 1
ATOM 822 N N . GLU A 1 101 ? -4.414 -7.916 2.018 1.00 81.00 101 GLU A N 1
ATOM 823 C CA . GLU A 1 101 ? -4.592 -7.570 3.434 1.00 81.00 101 GLU A CA 1
ATOM 824 C C . GLU A 1 101 ? -6.075 -7.456 3.811 1.00 81.00 101 GLU A C 1
ATOM 826 O O . GLU A 1 101 ? -6.475 -7.917 4.882 1.00 81.00 101 GLU A O 1
ATOM 831 N N . ILE A 1 102 ? -6.900 -6.887 2.926 1.00 86.75 102 ILE A N 1
ATOM 832 C CA . ILE A 1 102 ? -8.353 -6.842 3.103 1.00 86.75 102 ILE A CA 1
ATOM 833 C C . ILE A 1 102 ? -8.921 -8.269 3.108 1.00 86.75 102 ILE A C 1
ATOM 835 O O . ILE A 1 102 ? -9.638 -8.617 4.045 1.00 86.75 102 ILE A O 1
ATOM 839 N N . GLU A 1 103 ? -8.567 -9.110 2.133 1.00 90.81 103 GLU A N 1
ATOM 840 C CA . GLU A 1 103 ? -9.000 -10.514 2.046 1.00 90.81 103 GLU A CA 1
ATOM 841 C C . GLU A 1 103 ? -8.642 -11.327 3.298 1.00 90.81 103 GLU A C 1
ATOM 843 O O . GLU A 1 103 ? -9.526 -11.952 3.890 1.00 90.81 103 GLU A O 1
ATOM 848 N N . ASP A 1 104 ? -7.389 -11.261 3.756 1.00 82.56 104 ASP A N 1
ATOM 849 C CA . ASP A 1 104 ? -6.904 -11.987 4.937 1.00 82.56 104 ASP A CA 1
ATOM 850 C C . ASP A 1 104 ? -7.691 -11.580 6.204 1.00 82.56 104 ASP A C 1
ATOM 852 O O . ASP A 1 104 ? -8.077 -12.417 7.033 1.00 82.56 104 ASP A O 1
ATOM 856 N N . VAL A 1 105 ? -7.969 -10.280 6.367 1.00 81.81 105 VAL A N 1
ATOM 857 C CA . VAL A 1 105 ? -8.755 -9.770 7.501 1.00 81.81 105 VAL A CA 1
ATOM 858 C C . VAL A 1 105 ? -10.226 -10.172 7.384 1.00 81.81 105 VAL A C 1
ATOM 860 O O . VAL A 1 105 ? -10.845 -10.516 8.398 1.00 81.81 105 VAL A O 1
ATOM 863 N N . MET A 1 106 ? -10.798 -10.155 6.178 1.00 90.19 106 MET A N 1
ATOM 864 C CA . MET A 1 106 ? -12.180 -10.572 5.937 1.00 90.19 106 MET A CA 1
ATOM 865 C C . MET A 1 106 ? -12.385 -12.053 6.237 1.00 90.19 106 MET A C 1
ATOM 867 O O . MET A 1 106 ? -13.337 -12.387 6.939 1.00 90.19 106 MET A O 1
ATOM 871 N N . GLU A 1 107 ? -11.482 -12.927 5.788 1.00 89.12 107 GLU A N 1
ATOM 872 C CA . GLU A 1 107 ? -11.562 -14.366 6.052 1.00 89.12 107 GLU A CA 1
ATOM 873 C C . GLU A 1 107 ? -11.525 -14.650 7.563 1.00 89.12 107 GLU A C 1
ATOM 875 O O . GLU A 1 107 ? -12.399 -15.333 8.103 1.00 89.12 107 GLU A O 1
ATOM 880 N N . SER A 1 108 ? -10.574 -14.044 8.281 1.00 84.31 108 SER A N 1
ATOM 881 C CA . SER A 1 108 ? -10.464 -14.171 9.742 1.00 84.31 108 SER A CA 1
ATOM 882 C C . SER A 1 108 ? -11.709 -13.650 10.477 1.00 84.31 108 SER A C 1
ATOM 884 O O . SER A 1 108 ? -12.202 -14.258 11.440 1.00 84.31 108 SER A O 1
ATOM 886 N N . THR A 1 109 ? -12.270 -12.535 10.005 1.00 85.56 109 THR A N 1
ATOM 887 C CA . THR A 1 109 ? -13.455 -11.939 10.628 1.00 85.56 109 THR A CA 1
ATOM 888 C C . THR A 1 109 ? -14.715 -12.754 10.342 1.00 85.56 109 THR A C 1
ATOM 890 O O . THR A 1 109 ? -15.541 -12.920 11.238 1.00 85.56 109 THR A O 1
ATOM 893 N N . TYR A 1 110 ? -14.837 -13.322 9.142 1.00 91.94 110 TYR A N 1
ATOM 894 C CA . TYR A 1 110 ? -15.923 -14.226 8.775 1.00 91.94 110 TYR A CA 1
ATOM 895 C C . TYR A 1 110 ? -15.935 -15.478 9.662 1.00 91.94 110 TYR A C 1
ATOM 897 O O . TYR A 1 110 ? -16.973 -15.831 10.220 1.00 91.94 110 TYR A O 1
ATOM 905 N N . VAL A 1 111 ? -14.774 -16.096 9.903 1.00 88.94 111 VAL A N 1
ATOM 906 C CA . VAL A 1 111 ? -14.666 -17.222 10.848 1.00 88.94 111 VAL A CA 1
ATOM 907 C C . VAL A 1 111 ? -15.125 -16.814 12.250 1.00 88.94 111 VAL A C 1
ATOM 909 O O . VAL A 1 111 ? -15.863 -17.552 12.902 1.00 88.94 111 VAL A O 1
ATOM 912 N N . THR A 1 112 ? -14.735 -15.628 12.720 1.00 84.06 112 THR A N 1
ATOM 913 C CA . THR A 1 112 ? -15.174 -15.131 14.034 1.00 84.06 112 THR A CA 1
ATOM 914 C C . THR A 1 112 ? -16.686 -14.888 14.085 1.00 84.06 112 THR A C 1
ATOM 916 O O . THR A 1 112 ? -17.325 -15.201 15.089 1.00 84.06 112 THR A O 1
ATOM 919 N N . TYR A 1 113 ? -17.270 -14.375 13.001 1.00 90.06 113 TYR A N 1
ATOM 920 C CA . TYR A 1 113 ? -18.713 -14.203 12.851 1.00 90.06 113 TYR A CA 1
ATOM 921 C C . TYR A 1 113 ? -19.472 -15.533 12.890 1.00 90.06 113 TYR A C 1
ATOM 923 O O . TYR A 1 113 ? -20.473 -15.635 13.597 1.00 90.06 113 TYR A O 1
ATOM 931 N N . GLU A 1 114 ? -18.989 -16.567 12.203 1.00 91.75 114 GLU A N 1
ATOM 932 C CA . GLU A 1 114 ? -19.621 -17.892 12.228 1.00 91.75 114 GLU A CA 1
ATOM 933 C C . GLU A 1 114 ? -19.562 -18.545 13.620 1.00 91.75 114 GLU A C 1
ATOM 935 O O . GLU A 1 114 ? -20.476 -19.275 14.008 1.00 91.75 114 GLU A O 1
ATOM 940 N N . LEU A 1 115 ? -18.523 -18.252 14.412 1.00 90.69 115 LEU A N 1
ATOM 941 C CA . LEU A 1 115 ? -18.395 -18.746 15.788 1.00 90.69 115 LEU A CA 1
ATOM 942 C C . LEU A 1 115 ? -19.296 -17.998 16.784 1.00 90.69 115 LEU A C 1
ATOM 944 O O . LEU A 1 115 ? -19.871 -18.623 17.677 1.00 90.69 115 LEU A O 1
ATOM 948 N N . ASP A 1 116 ? -19.427 -16.679 16.643 1.00 92.38 116 ASP A N 1
ATOM 949 C CA . ASP A 1 116 ? -20.318 -15.841 17.447 1.00 92.38 116 ASP A CA 1
ATOM 950 C C . ASP A 1 116 ? -20.868 -14.700 16.589 1.00 92.38 116 ASP A C 1
ATOM 952 O O . ASP A 1 116 ? -20.240 -13.653 16.426 1.00 92.38 116 ASP A O 1
ATOM 956 N N . ARG A 1 117 ? -22.082 -14.877 16.062 1.00 89.31 117 ARG A N 1
ATOM 957 C CA . ARG A 1 117 ? -22.680 -13.913 15.125 1.00 89.31 117 ARG A CA 1
ATOM 958 C C . ARG A 1 117 ? -22.868 -12.526 15.738 1.00 89.31 117 ARG A C 1
ATOM 960 O O . ARG A 1 117 ? -22.773 -11.528 15.025 1.00 89.31 117 ARG A O 1
ATOM 967 N N . ILE A 1 118 ? -23.121 -12.439 17.048 1.00 83.00 118 ILE A N 1
ATOM 968 C CA . ILE A 1 118 ? -23.345 -11.156 17.727 1.00 83.00 118 ILE A CA 1
ATOM 969 C C . ILE A 1 118 ? -22.005 -10.456 17.959 1.00 83.00 118 ILE A C 1
ATOM 971 O O . ILE A 1 118 ? -21.845 -9.286 17.602 1.00 83.00 118 ILE A O 1
ATOM 975 N N . GLN A 1 119 ? -21.031 -11.149 18.553 1.00 82.00 119 GLN A N 1
ATOM 976 C CA . GLN A 1 119 ? -19.724 -10.556 18.830 1.00 82.00 119 GLN A CA 1
ATOM 977 C C . GLN A 1 119 ? -18.939 -10.298 17.540 1.00 82.00 119 GLN A C 1
ATOM 979 O O . GLN A 1 119 ? -18.372 -9.215 17.376 1.00 82.00 119 GLN A O 1
ATOM 984 N N . GLY A 1 120 ? -18.947 -11.251 16.612 1.00 82.12 120 GLY A N 1
ATOM 985 C CA . GLY A 1 120 ? -18.281 -11.155 15.320 1.00 82.12 120 GLY A CA 1
ATOM 986 C C . GLY A 1 120 ? -18.874 -10.069 14.428 1.00 82.12 120 GLY A C 1
ATOM 987 O O . GLY A 1 120 ? -18.115 -9.309 13.838 1.00 82.12 120 GLY A O 1
ATOM 988 N N . GLY A 1 121 ? -20.201 -9.885 14.414 1.00 85.62 121 GLY A N 1
ATOM 989 C CA . GLY A 1 121 ? -20.828 -8.768 13.695 1.00 85.62 121 GLY A CA 1
ATOM 990 C C . GLY A 1 121 ? -20.376 -7.398 14.221 1.00 85.62 121 GLY A C 1
ATOM 991 O O . GLY A 1 121 ? -20.025 -6.507 13.448 1.00 85.62 121 GLY A O 1
ATOM 992 N N . ASN A 1 122 ? -20.292 -7.241 15.546 1.00 84.44 122 ASN A N 1
ATOM 993 C CA . ASN A 1 122 ? -19.789 -6.008 16.162 1.00 84.44 122 ASN A CA 1
ATOM 994 C C . ASN A 1 122 ? -18.296 -5.768 15.878 1.00 84.44 122 ASN A C 1
ATOM 996 O O . ASN A 1 122 ? -17.884 -4.626 15.665 1.00 84.44 122 ASN A O 1
ATOM 1000 N N . GLN A 1 123 ? -17.478 -6.825 15.878 1.00 81.88 123 GLN A N 1
ATOM 1001 C CA . GLN A 1 123 ? -16.061 -6.726 15.521 1.00 81.88 123 GLN A CA 1
ATOM 1002 C C . GLN A 1 123 ? -15.877 -6.362 14.050 1.00 81.88 123 GLN A C 1
ATOM 1004 O O . GLN A 1 123 ? -15.088 -5.464 13.752 1.00 81.88 123 GLN A O 1
ATOM 1009 N N . PHE A 1 124 ? -16.648 -6.986 13.159 1.00 88.94 124 PHE A N 1
ATOM 1010 C CA . PHE A 1 124 ? -16.621 -6.685 11.736 1.00 88.94 124 PHE A CA 1
ATOM 1011 C C . PHE A 1 124 ? -16.952 -5.220 11.470 1.00 88.94 124 PHE A C 1
ATOM 1013 O O . PHE A 1 124 ? -16.160 -4.551 10.824 1.00 88.94 124 PHE A O 1
ATOM 1020 N N . ASN A 1 125 ? -18.023 -4.676 12.057 1.00 85.81 125 ASN A N 1
ATOM 1021 C CA . ASN A 1 125 ? -18.382 -3.262 11.881 1.00 85.81 125 ASN A CA 1
ATOM 1022 C C . ASN A 1 125 ? -17.265 -2.290 12.297 1.00 85.81 125 ASN A C 1
ATOM 1024 O O . ASN A 1 125 ? -17.124 -1.210 11.729 1.00 85.81 125 ASN A O 1
ATOM 1028 N N . LYS A 1 126 ? -16.457 -2.653 13.299 1.00 83.38 126 LYS A N 1
ATOM 1029 C CA . LYS A 1 126 ? -15.307 -1.843 13.721 1.00 83.38 126 LYS A CA 1
ATOM 1030 C C . LYS A 1 126 ? -14.126 -1.973 12.757 1.00 83.38 126 LYS A C 1
ATOM 1032 O O . LYS A 1 126 ? -13.404 -1.002 12.538 1.00 83.38 126 LYS A O 1
ATOM 1037 N N . ILE A 1 127 ? -13.883 -3.178 12.251 1.00 80.81 127 ILE A N 1
ATOM 1038 C CA . ILE A 1 127 ? -12.766 -3.483 11.353 1.00 80.81 127 ILE A CA 1
ATOM 1039 C C . ILE A 1 127 ? -13.045 -2.948 9.944 1.00 80.81 127 ILE A C 1
ATOM 1041 O O . ILE A 1 127 ? -12.151 -2.357 9.347 1.00 80.81 127 ILE A O 1
ATOM 1045 N N . SER A 1 128 ? -14.279 -3.063 9.450 1.00 85.31 128 SER A N 1
ATOM 1046 C CA . SER A 1 128 ? -14.686 -2.609 8.118 1.00 85.31 128 SER A CA 1
ATOM 1047 C C . SER A 1 128 ? -14.440 -1.117 7.920 1.00 85.31 128 SER A C 1
ATOM 1049 O O . SER A 1 128 ? -13.923 -0.736 6.880 1.00 85.31 128 SER A O 1
ATOM 1051 N N . GLY A 1 129 ? -14.670 -0.282 8.940 1.00 80.25 129 GLY A N 1
ATOM 1052 C CA . GLY A 1 129 ? -14.315 1.140 8.885 1.00 80.25 129 GLY A CA 1
ATOM 1053 C C . GLY A 1 129 ? -12.819 1.385 8.646 1.00 80.25 129 GLY A C 1
ATOM 1054 O O . GLY A 1 129 ? -12.456 2.261 7.869 1.00 80.25 129 GLY A O 1
ATOM 1055 N N . LYS A 1 130 ? -11.938 0.577 9.252 1.00 78.44 130 LYS A N 1
ATOM 1056 C CA . LYS A 1 130 ? -10.486 0.672 9.021 1.00 78.44 130 LYS A CA 1
ATOM 1057 C C . LYS A 1 130 ? -10.088 0.170 7.634 1.00 78.44 130 LYS A C 1
ATOM 1059 O O . LYS A 1 130 ? -9.231 0.776 6.999 1.00 78.44 130 LYS A O 1
ATOM 1064 N N . LEU A 1 131 ? -10.696 -0.929 7.185 1.00 82.00 131 LEU A N 1
ATOM 1065 C CA . LEU A 1 131 ? -10.457 -1.488 5.853 1.00 82.00 131 LEU A CA 1
ATOM 1066 C C . LEU A 1 131 ? -10.915 -0.519 4.758 1.00 82.00 131 LEU A C 1
ATOM 1068 O O . LEU A 1 131 ? -10.188 -0.320 3.793 1.00 82.00 131 LEU A O 1
ATOM 1072 N N . LEU A 1 132 ? -12.056 0.149 4.950 1.00 87.94 132 LEU A N 1
ATOM 1073 C CA . LEU A 1 132 ? -12.543 1.210 4.068 1.00 87.94 132 LEU A CA 1
ATOM 1074 C C . LEU A 1 132 ? -11.544 2.363 3.969 1.00 87.94 132 LEU A C 1
ATOM 1076 O O . LEU A 1 132 ? -11.131 2.708 2.867 1.00 87.94 132 LEU A O 1
ATOM 1080 N N . SER A 1 133 ? -11.076 2.897 5.103 1.00 77.94 133 SER A N 1
ATOM 1081 C CA . SER A 1 133 ? -10.063 3.961 5.092 1.00 77.94 133 SER A CA 1
ATOM 1082 C C . SER A 1 133 ? -8.760 3.532 4.407 1.00 77.94 133 SER A C 1
ATOM 1084 O O . SER A 1 133 ? -8.141 4.330 3.709 1.00 77.94 133 SER A O 1
ATOM 1086 N N . SER A 1 134 ? -8.342 2.274 4.586 1.00 76.56 134 SER A N 1
ATOM 1087 C CA . SER A 1 134 ? -7.173 1.717 3.896 1.00 76.56 134 SER A CA 1
ATOM 1088 C C . SER A 1 134 ? -7.391 1.645 2.379 1.00 76.56 134 SER A C 1
ATOM 1090 O O . SER A 1 134 ? -6.545 2.109 1.613 1.00 76.56 134 SER A O 1
ATOM 1092 N N . ALA A 1 135 ? -8.551 1.147 1.940 1.00 84.69 135 ALA A N 1
ATOM 1093 C CA . ALA A 1 135 ? -8.914 1.068 0.529 1.00 84.69 135 ALA A CA 1
ATOM 1094 C C . ALA A 1 135 ? -8.986 2.456 -0.130 1.00 84.69 135 ALA A C 1
ATOM 1096 O O . ALA A 1 135 ? -8.425 2.655 -1.208 1.00 84.69 135 ALA A O 1
ATOM 1097 N N . ASP A 1 136 ? -9.606 3.436 0.532 1.00 85.69 136 ASP A N 1
ATOM 1098 C CA . ASP A 1 136 ? -9.692 4.814 0.038 1.00 85.69 136 ASP A CA 1
ATOM 1099 C C . ASP A 1 136 ? -8.316 5.457 -0.123 1.00 85.69 136 ASP A C 1
ATOM 1101 O O . ASP A 1 136 ? -8.037 6.072 -1.154 1.00 85.69 136 ASP A O 1
ATOM 1105 N N . LEU A 1 137 ? -7.426 5.261 0.852 1.00 75.12 137 LEU A N 1
ATOM 1106 C CA . LEU A 1 137 ? -6.059 5.772 0.787 1.00 75.12 137 LEU A CA 1
ATOM 1107 C C . LEU A 1 137 ? -5.301 5.205 -0.423 1.00 75.12 137 LEU A C 1
ATOM 1109 O O . LEU A 1 137 ? -4.595 5.933 -1.126 1.00 75.12 137 LEU A O 1
ATOM 1113 N N . VAL A 1 138 ? -5.445 3.904 -0.675 1.00 76.94 138 VAL A N 1
ATOM 1114 C CA . VAL A 1 138 ? -4.771 3.222 -1.785 1.00 76.94 138 VAL A CA 1
ATOM 1115 C C . VAL A 1 138 ? -5.332 3.683 -3.128 1.00 76.94 138 VAL A C 1
ATOM 1117 O O . VAL A 1 138 ? -4.554 3.986 -4.033 1.00 76.94 138 VAL A O 1
ATOM 1120 N N . LEU A 1 139 ? -6.654 3.817 -3.251 1.00 88.94 139 LEU A N 1
ATOM 1121 C CA . LEU A 1 139 ? -7.308 4.318 -4.463 1.00 88.94 139 LEU A CA 1
ATOM 1122 C C . LEU A 1 139 ? -6.955 5.788 -4.745 1.00 88.94 139 LEU A C 1
ATOM 1124 O O . LEU A 1 139 ? -6.663 6.142 -5.888 1.00 88.94 139 LEU A O 1
ATOM 1128 N N . ALA A 1 140 ? -6.884 6.640 -3.719 1.00 82.19 140 ALA A N 1
ATOM 1129 C CA . ALA A 1 140 ? -6.421 8.023 -3.864 1.00 82.19 140 ALA A CA 1
ATOM 1130 C C . ALA A 1 140 ? -4.943 8.088 -4.301 1.00 82.19 140 ALA A C 1
ATOM 1132 O O . ALA A 1 140 ? -4.572 8.847 -5.207 1.00 82.19 140 ALA A O 1
ATOM 1133 N N . SER A 1 141 ? -4.086 7.238 -3.720 1.00 72.12 141 SER A N 1
ATOM 1134 C CA . SER A 1 141 ? -2.692 7.102 -4.156 1.00 72.12 141 SER A CA 1
ATOM 1135 C C . SER A 1 141 ? -2.588 6.596 -5.599 1.00 72.12 141 SER A C 1
ATOM 1137 O O . SER A 1 141 ? -1.658 6.995 -6.306 1.00 72.12 141 SER A O 1
ATOM 1139 N N . ALA A 1 142 ? -3.503 5.730 -6.040 1.00 80.31 142 ALA A N 1
ATOM 1140 C CA . ALA A 1 142 ? -3.559 5.245 -7.414 1.00 80.31 142 ALA A CA 1
ATOM 1141 C C . ALA A 1 142 ? -3.919 6.370 -8.386 1.00 80.31 142 ALA A C 1
ATOM 1143 O O . ALA A 1 142 ? -3.192 6.577 -9.357 1.00 80.31 142 ALA A O 1
ATOM 1144 N N . GLY A 1 143 ? -4.957 7.156 -8.076 1.00 83.00 143 GLY A N 1
ATOM 1145 C CA . GLY A 1 143 ? -5.384 8.297 -8.890 1.00 83.00 143 GLY A CA 1
ATOM 1146 C C . GLY A 1 143 ? -4.263 9.313 -9.117 1.00 83.00 143 GLY A C 1
ATOM 1147 O O . GLY A 1 143 ? -3.929 9.629 -10.257 1.00 83.00 143 GLY A O 1
ATOM 1148 N N . THR A 1 144 ? -3.596 9.740 -8.044 1.00 74.31 144 THR A N 1
ATOM 1149 C CA . THR A 1 144 ? -2.477 10.699 -8.130 1.00 74.31 144 THR A CA 1
ATOM 1150 C C . THR A 1 144 ? -1.270 10.150 -8.899 1.00 74.31 144 THR A C 1
ATOM 1152 O O . THR A 1 144 ? -0.651 10.860 -9.693 1.00 74.31 144 THR A O 1
ATOM 1155 N N . THR A 1 145 ? -0.932 8.870 -8.701 1.00 70.94 145 THR A N 1
ATOM 1156 C CA . THR A 1 145 ? 0.179 8.216 -9.415 1.00 70.94 145 THR A CA 1
ATOM 1157 C C . THR A 1 145 ? -0.130 8.095 -10.904 1.00 70.94 145 THR A C 1
ATOM 1159 O O . THR A 1 145 ? 0.721 8.386 -11.743 1.00 70.94 145 THR A O 1
ATOM 1162 N N . LYS A 1 146 ? -1.360 7.707 -11.239 1.00 89.31 146 LYS A N 1
ATOM 1163 C CA . LYS A 1 146 ? -1.852 7.608 -12.611 1.00 89.31 146 LYS A CA 1
ATOM 1164 C C . LYS A 1 146 ? -1.770 8.943 -13.338 1.00 89.31 146 LYS A C 1
ATOM 1166 O O . LYS A 1 146 ? -1.201 8.980 -14.425 1.00 89.31 146 LYS A O 1
ATOM 1171 N N . GLU A 1 147 ? -2.268 10.021 -12.734 1.00 83.06 147 GLU A N 1
ATOM 1172 C CA . GLU A 1 147 ? -2.208 11.368 -13.315 1.00 83.06 147 GLU A CA 1
ATOM 1173 C C . GLU A 1 147 ? -0.766 11.784 -13.621 1.00 83.06 147 GLU A C 1
ATOM 1175 O O . GLU A 1 147 ? -0.463 12.179 -14.747 1.00 83.06 147 GLU A O 1
ATOM 1180 N N . ALA A 1 148 ? 0.147 11.598 -12.662 1.00 70.44 148 ALA A N 1
ATOM 1181 C CA . ALA A 1 148 ? 1.557 11.933 -12.842 1.00 70.44 148 ALA A CA 1
ATOM 1182 C C . ALA A 1 148 ? 2.222 11.126 -13.974 1.00 70.44 148 ALA A C 1
ATOM 1184 O O . ALA A 1 148 ? 3.052 11.654 -14.719 1.00 70.44 148 ALA A O 1
ATOM 1185 N N . ILE A 1 149 ? 1.870 9.844 -14.125 1.00 75.38 149 ILE A N 1
ATOM 1186 C CA . ILE A 1 149 ? 2.425 9.013 -15.198 1.00 75.38 149 ILE A CA 1
ATOM 1187 C C . ILE A 1 149 ? 1.822 9.389 -16.556 1.00 75.38 149 ILE A C 1
ATOM 1189 O O . ILE A 1 149 ? 2.546 9.454 -17.550 1.00 75.38 149 ILE A O 1
ATOM 1193 N N . GLU A 1 150 ? 0.514 9.629 -16.625 1.00 85.88 150 GLU A N 1
ATOM 1194 C CA . GLU A 1 150 ? -0.160 10.015 -17.866 1.00 85.88 150 GLU A CA 1
ATOM 1195 C C . GLU A 1 150 ? 0.315 11.385 -18.366 1.00 85.88 150 GLU A C 1
ATOM 1197 O O . GLU A 1 150 ? 0.556 11.542 -19.565 1.00 85.88 150 GLU A O 1
ATOM 1202 N N . GLU A 1 151 ? 0.557 12.342 -17.467 1.00 82.00 151 GLU A N 1
ATOM 1203 C CA . GLU A 1 151 ? 1.180 13.627 -17.795 1.00 82.00 151 GLU A CA 1
ATOM 1204 C C . GLU A 1 151 ? 2.569 13.429 -18.426 1.00 82.00 151 GLU A C 1
ATOM 1206 O O . GLU A 1 151 ? 2.833 13.929 -19.522 1.00 82.00 151 GLU A O 1
ATOM 1211 N N . ALA A 1 152 ? 3.420 12.603 -17.806 1.00 73.50 152 ALA A N 1
ATOM 1212 C CA . ALA A 1 152 ? 4.758 12.308 -18.318 1.00 73.50 152 ALA A CA 1
ATOM 1213 C C . ALA A 1 152 ? 4.751 11.605 -19.692 1.00 73.50 152 ALA A C 1
ATOM 1215 O O . ALA A 1 152 ? 5.689 11.769 -20.478 1.00 73.50 152 ALA A O 1
ATOM 1216 N N . LEU A 1 153 ? 3.713 10.819 -19.996 1.00 77.81 153 LEU A N 1
ATOM 1217 C CA . LEU A 1 153 ? 3.563 10.136 -21.286 1.00 77.81 153 LEU A CA 1
ATOM 1218 C C . LEU A 1 153 ? 3.044 11.065 -22.385 1.00 77.81 153 LEU A C 1
ATOM 1220 O O . LEU A 1 153 ? 3.528 10.995 -23.515 1.00 77.81 153 LEU A O 1
ATOM 1224 N N . ASN A 1 154 ? 2.125 11.973 -22.061 1.00 84.94 154 ASN A N 1
ATOM 1225 C CA . ASN A 1 154 ? 1.606 12.950 -23.018 1.00 84.94 154 ASN A CA 1
ATOM 1226 C C . ASN A 1 154 ? 2.698 13.908 -23.529 1.00 84.94 154 ASN A C 1
ATOM 1228 O O . ASN A 1 154 ? 2.621 14.392 -24.660 1.00 84.94 154 ASN A O 1
ATOM 1232 N N . GLU A 1 155 ? 3.752 14.158 -22.747 1.00 78.38 155 GLU A N 1
ATOM 1233 C CA . GLU A 1 155 ? 4.934 14.892 -23.221 1.00 78.38 155 GLU A CA 1
ATOM 1234 C C . GLU A 1 155 ? 5.712 14.148 -24.319 1.00 78.38 155 GLU A C 1
ATOM 1236 O O . GLU A 1 155 ? 6.333 14.781 -25.177 1.00 78.38 155 GLU A O 1
ATOM 1241 N N . VAL A 1 156 ? 5.700 12.811 -24.299 1.00 73.50 156 VAL A N 1
ATOM 1242 C CA . VAL A 1 156 ? 6.416 11.974 -25.274 1.00 73.50 156 VAL A CA 1
ATOM 1243 C C . VAL A 1 156 ? 5.669 11.944 -26.607 1.00 73.50 156 VAL A C 1
ATOM 1245 O O . VAL A 1 156 ? 6.300 12.110 -27.650 1.00 73.50 156 VAL A O 1
ATOM 1248 N N . ASP A 1 157 ? 4.341 11.812 -26.578 1.00 67.69 157 ASP A N 1
ATOM 1249 C CA . ASP A 1 157 ? 3.515 11.763 -27.793 1.00 67.69 157 ASP A CA 1
ATOM 1250 C C . ASP A 1 157 ? 3.454 13.117 -28.524 1.00 67.69 157 ASP A C 1
ATOM 1252 O O . ASP A 1 157 ? 3.395 13.165 -29.754 1.00 67.69 157 ASP A O 1
ATOM 1256 N N . ASN A 1 158 ? 3.535 14.232 -27.788 1.00 72.25 158 ASN A N 1
ATOM 1257 C CA . ASN A 1 158 ? 3.482 15.579 -28.364 1.00 72.25 158 ASN A CA 1
ATOM 1258 C C . ASN A 1 158 ? 4.839 16.110 -28.857 1.00 72.25 158 ASN A C 1
ATOM 1260 O O . ASN A 1 158 ? 4.886 17.125 -29.557 1.00 72.25 158 ASN A O 1
ATOM 1264 N N . GLN A 1 159 ? 5.952 15.431 -28.561 1.00 62.88 159 GLN A N 1
ATOM 1265 C CA . GLN A 1 159 ? 7.241 15.732 -29.186 1.00 62.88 159 GLN A CA 1
ATOM 1266 C C . GLN A 1 159 ? 7.310 15.127 -30.595 1.00 62.88 159 GLN A C 1
ATOM 1268 O O . GLN A 1 159 ? 8.067 14.195 -30.868 1.00 62.88 159 GLN A O 1
ATOM 1273 N N . SER A 1 160 ? 6.555 15.705 -31.537 1.00 52.62 160 SER A N 1
ATOM 1274 C CA . SER A 1 160 ? 6.839 15.513 -32.960 1.00 52.62 160 SER A CA 1
ATOM 1275 C C . SER A 1 160 ? 8.250 16.036 -33.241 1.00 52.62 160 SER A C 1
ATOM 1277 O O . SER A 1 160 ? 8.537 17.195 -32.939 1.00 52.62 160 SER A O 1
ATOM 1279 N N . VAL A 1 161 ? 9.111 15.167 -33.778 1.00 56.78 161 VAL A N 1
ATOM 1280 C CA . VAL A 1 161 ? 10.544 15.365 -34.061 1.00 56.78 161 VAL A CA 1
ATOM 1281 C C . VAL A 1 161 ? 10.913 16.836 -34.323 1.00 56.78 161 VAL A C 1
ATOM 1283 O O . VAL A 1 161 ? 10.689 17.338 -35.427 1.00 56.78 161 VAL A O 1
ATOM 1286 N N . PRO A 1 162 ? 11.523 17.537 -33.349 1.00 49.00 162 PRO A N 1
ATOM 1287 C CA . PRO A 1 162 ? 12.117 18.838 -33.597 1.00 49.00 162 PRO A CA 1
ATOM 1288 C C . PRO A 1 162 ? 13.336 18.641 -34.497 1.00 49.00 162 PRO A C 1
ATOM 1290 O O . PRO A 1 162 ? 14.308 17.980 -34.124 1.00 49.00 162 PRO A O 1
ATOM 1293 N N . SER A 1 163 ? 13.290 19.207 -35.702 1.00 49.53 163 SER A N 1
ATOM 1294 C CA . SER A 1 163 ? 14.461 19.345 -36.562 1.00 49.53 163 SER A CA 1
ATOM 1295 C C . SER A 1 163 ? 15.556 20.090 -35.795 1.00 49.53 163 SER A C 1
ATOM 1297 O O . SER A 1 163 ? 15.378 21.254 -35.433 1.00 49.53 163 SER A O 1
ATOM 1299 N N . LEU A 1 164 ? 16.663 19.391 -35.530 1.00 39.50 164 LEU A N 1
ATOM 1300 C CA . LEU A 1 164 ? 17.863 19.884 -34.854 1.00 39.50 164 LEU A CA 1
ATOM 1301 C C . LEU A 1 164 ? 18.289 21.254 -35.398 1.00 39.50 164 LEU A C 1
ATOM 1303 O O . LEU A 1 164 ? 18.781 21.351 -36.520 1.00 39.50 164 LEU A O 1
ATOM 1307 N N . ASN A 1 165 ? 18.173 22.296 -34.575 1.00 38.91 165 ASN A N 1
ATOM 1308 C CA . ASN A 1 165 ? 18.962 23.507 -34.742 1.00 38.91 165 ASN A CA 1
ATOM 1309 C C . ASN A 1 165 ? 19.728 23.756 -33.443 1.00 38.91 165 ASN A C 1
ATOM 1311 O O . ASN A 1 165 ? 19.163 24.115 -32.412 1.00 38.91 165 ASN A O 1
ATOM 1315 N N . ILE A 1 166 ? 21.021 23.453 -33.499 1.00 45.62 166 ILE A N 1
ATOM 1316 C CA . ILE A 1 166 ? 21.965 23.582 -32.399 1.00 45.62 166 ILE A CA 1
ATOM 1317 C C . ILE A 1 166 ? 22.457 25.024 -32.414 1.00 45.62 166 ILE A C 1
ATOM 1319 O O . ILE A 1 166 ? 23.136 25.406 -33.359 1.00 45.62 166 ILE A O 1
ATOM 1323 N N . ASN A 1 167 ? 22.169 25.796 -31.367 1.00 36.84 167 ASN A N 1
ATOM 1324 C CA . ASN A 1 167 ? 23.057 26.871 -30.935 1.00 36.84 167 ASN A CA 1
ATOM 1325 C C . ASN A 1 167 ? 22.967 27.081 -29.418 1.00 36.84 167 ASN A C 1
ATOM 1327 O O . ASN A 1 167 ? 21.909 27.331 -28.848 1.00 36.84 167 ASN A O 1
ATOM 1331 N N . SER A 1 168 ? 24.140 26.926 -28.809 1.00 42.69 168 SER A N 1
ATOM 1332 C CA . SER A 1 168 ? 24.521 27.174 -27.416 1.00 42.69 168 SER A CA 1
ATOM 1333 C C . SER A 1 168 ? 24.313 28.641 -27.013 1.00 42.69 168 SER A C 1
ATOM 1335 O O . SER A 1 168 ? 24.360 29.493 -27.898 1.00 42.69 168 SER A O 1
ATOM 1337 N N . THR A 1 169 ? 24.157 28.945 -25.711 1.00 32.28 169 THR A N 1
ATOM 1338 C CA . THR A 1 169 ? 24.995 29.920 -24.957 1.00 32.28 169 THR A CA 1
ATOM 1339 C C . THR A 1 169 ? 24.520 30.085 -23.491 1.00 32.28 169 THR A C 1
ATOM 1341 O O . THR A 1 169 ? 23.377 30.431 -23.214 1.00 32.28 169 THR A O 1
ATOM 1344 N N . THR A 1 170 ? 25.471 29.793 -22.600 1.00 38.25 170 THR A N 1
ATOM 1345 C CA . THR A 1 170 ? 25.804 30.186 -21.208 1.00 38.25 170 THR A CA 1
ATOM 1346 C C . THR A 1 170 ? 24.927 31.069 -20.283 1.00 38.25 170 THR A C 1
ATOM 1348 O O . THR A 1 170 ? 24.516 32.172 -20.624 1.00 38.25 170 THR A O 1
ATOM 1351 N N . ASP A 1 171 ? 24.874 30.587 -19.025 1.00 41.22 171 ASP A N 1
ATOM 1352 C CA . ASP A 1 171 ? 25.345 31.195 -17.750 1.00 41.22 171 ASP A CA 1
ATOM 1353 C C . ASP A 1 171 ? 24.649 32.435 -17.151 1.00 41.22 171 ASP A C 1
ATOM 1355 O O . ASP A 1 171 ? 24.745 33.533 -17.695 1.00 41.22 171 ASP A O 1
ATOM 1359 N N . LYS A 1 172 ? 24.059 32.272 -15.949 1.00 38.22 172 LYS A N 1
ATOM 1360 C CA . LYS A 1 172 ? 23.810 33.354 -14.974 1.00 38.22 172 LYS A CA 1
ATOM 1361 C C . LYS A 1 172 ? 23.819 32.862 -13.517 1.00 38.22 172 LYS A C 1
ATOM 1363 O O . LYS A 1 172 ? 22.979 32.072 -13.092 1.00 38.22 172 LYS A O 1
ATOM 1368 N N . THR A 1 173 ? 24.744 33.445 -12.762 1.00 39.62 173 THR A N 1
ATOM 1369 C CA . THR A 1 173 ? 24.968 33.399 -11.309 1.00 39.62 173 THR A CA 1
ATOM 1370 C C . THR A 1 173 ? 23.829 34.036 -10.496 1.00 39.62 173 THR A C 1
ATOM 1372 O O . THR A 1 173 ? 23.293 35.075 -10.885 1.00 39.62 173 THR A O 1
ATOM 1375 N N . ILE A 1 174 ? 23.510 33.465 -9.325 1.00 38.47 174 ILE A N 1
ATOM 1376 C CA . ILE A 1 174 ? 22.514 33.969 -8.355 1.00 38.47 174 ILE A CA 1
ATOM 1377 C C . ILE A 1 174 ? 23.234 34.499 -7.097 1.00 38.47 174 ILE A C 1
ATOM 1379 O O . ILE A 1 174 ? 24.088 33.785 -6.567 1.00 38.47 174 ILE A O 1
ATOM 1383 N N . PRO A 1 175 ? 22.907 35.702 -6.580 1.00 37.84 175 PRO A N 1
ATOM 1384 C CA . PRO A 1 175 ? 23.446 36.197 -5.317 1.00 37.84 175 PRO A CA 1
ATOM 1385 C C . PRO A 1 175 ? 22.623 35.732 -4.103 1.00 37.84 175 PRO A C 1
ATOM 1387 O O . PRO A 1 175 ? 21.395 35.666 -4.135 1.00 37.84 175 PRO A O 1
ATOM 1390 N N . ILE A 1 176 ? 23.340 35.438 -3.018 1.00 37.91 176 ILE A N 1
ATOM 1391 C CA . ILE A 1 176 ? 22.834 35.004 -1.712 1.00 37.91 176 ILE A CA 1
ATOM 1392 C C . ILE A 1 176 ? 22.412 36.240 -0.903 1.00 37.91 176 ILE A C 1
ATOM 1394 O O . ILE A 1 176 ? 23.200 37.173 -0.755 1.00 37.91 176 ILE A O 1
ATOM 1398 N N . ILE A 1 177 ? 21.188 36.236 -0.364 1.00 34.12 177 ILE A N 1
ATOM 1399 C CA . ILE A 1 177 ? 20.702 37.225 0.610 1.00 34.12 177 ILE A CA 1
ATOM 1400 C C . ILE A 1 177 ? 20.607 36.539 1.976 1.00 34.12 177 ILE A C 1
ATOM 1402 O O . ILE A 1 177 ? 19.808 35.624 2.172 1.00 34.12 177 ILE A O 1
ATOM 1406 N N . GLU A 1 178 ? 21.433 37.001 2.909 1.00 41.78 178 GLU A N 1
ATOM 1407 C CA . GLU A 1 178 ? 21.383 36.695 4.339 1.00 41.78 178 GLU A CA 1
ATOM 1408 C C . GLU A 1 178 ? 20.349 37.607 5.010 1.00 41.78 178 GLU A C 1
ATOM 1410 O O . GLU A 1 178 ? 20.436 38.828 4.884 1.00 41.78 178 GLU A O 1
ATOM 1415 N N . ASN A 1 179 ? 19.392 37.037 5.748 1.00 34.44 179 ASN A N 1
ATOM 1416 C CA . ASN A 1 179 ? 18.516 37.808 6.628 1.00 34.44 179 ASN A CA 1
ATOM 1417 C C . ASN A 1 179 ? 18.517 37.247 8.055 1.00 34.44 179 ASN A C 1
ATOM 1419 O O . ASN A 1 179 ? 18.225 36.081 8.310 1.00 34.44 179 ASN A O 1
ATOM 1423 N N . SER A 1 180 ? 18.856 38.170 8.951 1.00 38.31 180 SER A N 1
ATOM 1424 C CA . SER A 1 180 ? 18.882 38.147 10.411 1.00 38.31 180 SER A CA 1
ATOM 1425 C C . SER A 1 180 ? 17.582 37.634 11.052 1.00 38.31 180 SER A C 1
ATOM 1427 O O . SER A 1 180 ? 16.486 38.093 10.726 1.00 38.31 180 SER A O 1
ATOM 1429 N N . VAL A 1 181 ? 17.725 36.704 12.004 1.00 34.94 181 VAL A N 1
ATOM 1430 C CA . VAL A 1 181 ? 16.650 36.180 12.859 1.00 34.94 181 VAL A CA 1
ATOM 1431 C C . VAL A 1 181 ? 16.570 37.037 14.122 1.00 34.94 181 VAL A C 1
ATOM 1433 O O . VAL A 1 181 ? 17.496 37.052 14.930 1.00 3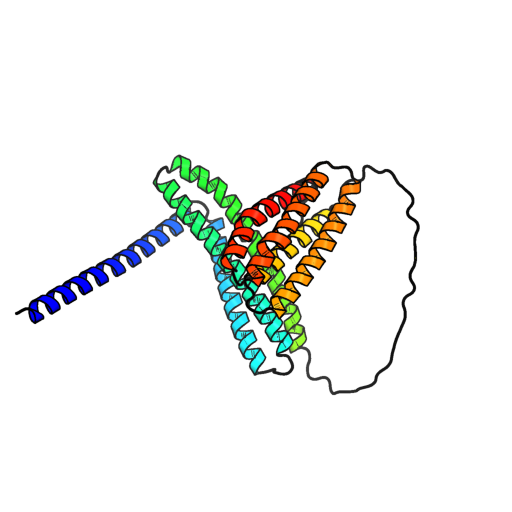4.94 181 VAL A O 1
ATOM 1436 N N . LYS A 1 182 ? 15.453 37.753 14.289 1.00 39.84 182 LYS A N 1
ATOM 1437 C CA . LYS A 1 182 ? 15.024 38.310 15.577 1.00 39.84 182 LYS A CA 1
ATOM 1438 C C . LYS A 1 182 ? 14.087 37.319 16.256 1.00 39.84 182 LYS A C 1
ATOM 1440 O O . LYS A 1 182 ? 13.135 36.851 15.635 1.00 39.84 182 LYS A O 1
ATOM 1445 N N . ASP A 1 183 ? 14.357 37.058 17.528 1.00 39.84 183 ASP A N 1
ATOM 1446 C CA . ASP A 1 183 ? 13.518 36.266 18.419 1.00 39.84 183 ASP A CA 1
ATOM 1447 C C . ASP A 1 183 ? 12.133 36.906 18.573 1.00 39.84 183 ASP A C 1
ATOM 1449 O O . ASP A 1 183 ? 12.005 38.047 19.025 1.00 39.84 183 ASP A O 1
ATOM 1453 N N . ILE A 1 184 ? 11.090 36.161 18.201 1.00 35.34 184 ILE A N 1
ATOM 1454 C CA . ILE A 1 184 ? 9.702 36.501 18.507 1.00 35.34 184 ILE A CA 1
ATOM 1455 C C . ILE A 1 184 ? 9.083 35.308 19.230 1.00 35.34 184 ILE A C 1
ATOM 1457 O O . ILE A 1 184 ? 8.957 34.214 18.684 1.00 35.34 184 ILE A O 1
ATOM 1461 N N . ASN A 1 185 ? 8.715 35.550 20.480 1.00 51.53 185 ASN A N 1
ATOM 1462 C CA . ASN A 1 185 ? 7.958 34.647 21.325 1.00 51.53 185 ASN A CA 1
ATOM 1463 C C . ASN A 1 185 ? 6.486 34.689 20.872 1.00 51.53 185 ASN A C 1
ATOM 1465 O O . ASN A 1 185 ? 5.833 35.719 21.038 1.00 51.53 185 ASN A O 1
ATOM 1469 N N . TYR A 1 186 ? 5.984 33.612 20.260 1.00 41.00 186 TYR A N 1
ATOM 1470 C CA . TYR A 1 186 ? 4.572 33.449 19.895 1.00 41.00 186 TYR A CA 1
ATOM 1471 C C . TYR A 1 186 ? 4.128 32.013 20.176 1.00 41.00 186 TYR A C 1
ATOM 1473 O O . TYR A 1 186 ? 4.630 31.071 19.565 1.00 41.00 186 TYR A O 1
ATOM 1481 N N . SER A 1 187 ? 3.106 31.872 21.022 1.00 45.31 187 SER A N 1
ATOM 1482 C CA . SER A 1 187 ? 2.134 30.777 20.954 1.00 45.31 187 SER A CA 1
ATOM 1483 C C . SER A 1 187 ? 1.382 30.909 19.623 1.00 45.31 187 SER A C 1
ATOM 1485 O O . SER A 1 187 ? 0.259 31.410 19.575 1.00 45.31 187 SER A O 1
ATOM 1487 N N . ASN A 1 188 ? 2.049 30.575 18.519 1.00 52.97 188 ASN A N 1
ATOM 1488 C CA . ASN A 1 188 ? 1.441 30.564 17.199 1.00 52.97 188 ASN A CA 1
ATOM 1489 C C . ASN A 1 188 ? 0.776 29.198 16.989 1.00 52.97 188 ASN A C 1
ATOM 1491 O O . ASN A 1 188 ? 1.428 28.181 17.246 1.00 52.97 188 ASN A O 1
ATOM 1495 N N . PRO A 1 189 ? -0.482 29.148 16.518 1.00 59.66 189 PRO A N 1
ATOM 1496 C CA . PRO A 1 189 ? -1.093 27.893 16.104 1.00 59.66 189 PRO A CA 1
ATOM 1497 C C . PRO A 1 189 ? -0.217 27.228 15.034 1.00 59.66 189 PRO A C 1
ATOM 1499 O O . PRO A 1 189 ? 0.424 27.906 14.223 1.00 59.66 189 PRO A O 1
ATOM 1502 N N . ILE A 1 190 ? -0.146 25.896 15.068 1.00 67.12 190 ILE A N 1
ATOM 1503 C CA . ILE A 1 190 ? 0.618 25.120 14.089 1.00 67.12 190 ILE A CA 1
ATOM 1504 C C . ILE A 1 190 ? 0.076 25.461 12.702 1.00 67.12 190 ILE A C 1
ATOM 1506 O O . ILE A 1 190 ? -1.123 25.379 12.452 1.00 67.12 190 ILE A O 1
ATOM 1510 N N . ASN A 1 191 ? 0.965 25.878 11.800 1.00 78.25 191 ASN A N 1
ATOM 1511 C CA . ASN A 1 191 ? 0.595 26.127 10.415 1.00 78.25 191 ASN A CA 1
ATOM 1512 C C . ASN A 1 191 ? 0.169 24.793 9.784 1.00 78.25 191 ASN A C 1
ATOM 1514 O O . ASN A 1 191 ? 1.020 23.934 9.551 1.00 78.25 191 ASN A O 1
ATOM 1518 N N . THR A 1 192 ? -1.130 24.646 9.517 1.00 76.50 192 THR A N 1
ATOM 1519 C CA . THR A 1 192 ? -1.781 23.466 8.922 1.00 76.50 192 THR A CA 1
ATOM 1520 C C . THR A 1 192 ? -1.006 22.924 7.716 1.00 76.50 192 THR A C 1
ATOM 1522 O O . THR A 1 192 ? -0.801 21.718 7.612 1.00 76.50 192 THR A O 1
ATOM 1525 N N . ASN A 1 193 ? -0.444 23.804 6.877 1.00 86.25 193 ASN A N 1
ATOM 1526 C CA . ASN A 1 193 ? 0.327 23.399 5.698 1.00 86.25 193 ASN A CA 1
ATOM 1527 C C . ASN A 1 193 ? 1.592 22.602 6.061 1.00 86.25 193 ASN A C 1
ATOM 1529 O O . ASN A 1 193 ? 1.944 21.657 5.368 1.00 86.25 193 ASN A O 1
ATOM 1533 N N . ILE A 1 194 ? 2.264 22.944 7.166 1.00 92.25 194 ILE A N 1
ATOM 1534 C CA . ILE A 1 194 ? 3.514 22.285 7.588 1.00 92.25 194 ILE A CA 1
ATOM 1535 C C . ILE A 1 194 ? 3.239 20.879 8.119 1.00 92.25 194 ILE A C 1
ATOM 1537 O O . ILE A 1 194 ? 4.040 19.967 7.916 1.00 92.25 194 ILE A O 1
ATOM 1541 N N . ALA A 1 195 ? 2.116 20.700 8.806 1.00 91.69 195 ALA A N 1
ATOM 1542 C CA . ALA A 1 195 ? 1.724 19.404 9.330 1.00 91.69 195 ALA A CA 1
ATOM 1543 C C . ALA A 1 195 ? 1.236 18.471 8.201 1.00 91.69 195 ALA A C 1
ATOM 1545 O O . ALA A 1 195 ? 1.626 17.303 8.175 1.00 91.69 195 ALA A O 1
ATOM 1546 N N . CYS A 1 196 ? 0.521 18.994 7.196 1.00 91.69 196 CYS A N 1
ATOM 1547 C CA . CYS A 1 196 ? 0.211 18.234 5.979 1.00 91.69 196 CYS A CA 1
ATOM 1548 C C . CYS A 1 196 ? 1.468 17.875 5.172 1.00 91.69 196 CYS A C 1
ATOM 1550 O O . CYS A 1 196 ? 1.626 16.727 4.753 1.00 91.69 196 CYS A O 1
ATOM 1552 N N . ASP A 1 197 ? 2.421 18.804 5.036 1.00 92.75 197 ASP A N 1
ATOM 1553 C CA . ASP A 1 197 ? 3.732 18.517 4.446 1.00 92.75 197 ASP A CA 1
ATOM 1554 C C . ASP A 1 197 ? 4.457 17.398 5.212 1.00 92.75 197 ASP A C 1
ATOM 1556 O O . ASP A 1 197 ? 5.035 16.496 4.604 1.00 92.75 197 ASP A O 1
ATOM 1560 N N . ALA A 1 198 ? 4.396 17.408 6.548 1.00 95.12 198 ALA A N 1
ATOM 1561 C CA . ALA A 1 198 ? 4.968 16.349 7.372 1.00 95.12 198 ALA A CA 1
ATOM 1562 C C . ALA A 1 198 ? 4.310 14.985 7.082 1.00 95.12 198 ALA A C 1
ATOM 1564 O O . ALA A 1 198 ? 5.029 14.016 6.837 1.00 95.12 198 ALA A O 1
ATOM 1565 N N . LYS A 1 199 ? 2.971 14.912 7.030 1.00 93.81 199 LYS A N 1
ATOM 1566 C CA . LYS A 1 199 ? 2.220 13.688 6.673 1.00 93.81 199 LYS A CA 1
ATOM 1567 C C . LYS A 1 199 ? 2.641 13.154 5.298 1.00 93.81 199 LYS A C 1
ATOM 1569 O O . LYS A 1 199 ? 2.913 11.960 5.140 1.00 93.81 199 LYS A O 1
ATOM 1574 N N . LYS A 1 200 ? 2.787 14.048 4.315 1.00 90.50 200 LYS A N 1
ATOM 1575 C CA . LYS A 1 200 ? 3.269 13.710 2.970 1.00 90.50 200 LYS A CA 1
ATOM 1576 C C . LYS A 1 200 ? 4.691 13.153 2.987 1.00 90.50 200 LYS A C 1
ATOM 1578 O O . LYS A 1 200 ? 4.928 12.079 2.445 1.00 90.50 200 LYS A O 1
ATOM 1583 N N . PHE A 1 201 ? 5.639 13.837 3.629 1.00 94.81 201 PHE A N 1
ATOM 1584 C CA . PHE A 1 201 ? 7.029 13.368 3.674 1.00 94.81 201 PHE A CA 1
ATOM 1585 C C . PHE A 1 201 ? 7.174 12.047 4.423 1.00 94.81 201 PHE A C 1
ATOM 1587 O O . PHE A 1 201 ? 8.002 11.223 4.040 1.00 94.81 201 PHE A O 1
ATOM 1594 N N . LEU A 1 202 ? 6.365 11.831 5.459 1.00 94.62 202 LEU A N 1
ATOM 1595 C CA . LEU A 1 202 ? 6.317 10.561 6.163 1.00 94.62 202 LEU A CA 1
ATOM 1596 C C . LEU A 1 202 ? 5.867 9.439 5.213 1.00 94.62 202 LEU A C 1
ATOM 1598 O O . LEU A 1 202 ? 6.568 8.435 5.079 1.00 94.62 202 LEU A O 1
ATOM 1602 N N . THR A 1 203 ? 4.773 9.660 4.475 1.00 87.94 203 THR A N 1
ATOM 1603 C CA . THR A 1 203 ? 4.267 8.745 3.434 1.00 87.94 203 THR A CA 1
ATOM 1604 C C . THR A 1 203 ? 5.323 8.454 2.364 1.00 87.94 203 THR A C 1
ATOM 1606 O O . THR A 1 203 ? 5.557 7.290 2.036 1.00 87.94 203 THR A O 1
ATOM 1609 N N . ASP A 1 204 ? 6.035 9.478 1.883 1.00 85.25 204 ASP A N 1
ATOM 1610 C CA . ASP A 1 204 ? 7.125 9.327 0.913 1.00 85.25 204 ASP A CA 1
ATOM 1611 C C . ASP A 1 204 ? 8.263 8.445 1.454 1.00 85.25 204 ASP A C 1
ATOM 1613 O O . ASP A 1 204 ? 8.843 7.650 0.712 1.00 85.25 204 ASP A O 1
ATOM 1617 N N . VAL A 1 205 ? 8.617 8.571 2.738 1.00 95.44 205 VAL A N 1
ATOM 1618 C CA . VAL A 1 205 ? 9.666 7.744 3.354 1.00 95.44 205 VAL A CA 1
ATOM 1619 C C . VAL A 1 205 ? 9.252 6.280 3.375 1.00 95.44 205 VAL A C 1
ATOM 1621 O O . VAL A 1 205 ? 10.032 5.425 2.952 1.00 95.44 205 VAL A O 1
ATOM 1624 N N . HIS A 1 206 ? 8.036 5.986 3.833 1.00 91.62 206 HIS A N 1
ATOM 1625 C CA . HIS A 1 206 ? 7.532 4.616 3.872 1.00 91.62 206 HIS A CA 1
ATOM 1626 C C . HIS A 1 206 ? 7.419 4.018 2.468 1.00 91.62 206 HIS A C 1
ATOM 1628 O O . HIS A 1 206 ? 7.887 2.908 2.230 1.00 91.62 206 HIS A O 1
ATOM 1634 N N . LEU A 1 207 ? 6.903 4.785 1.508 1.00 85.12 207 LEU A N 1
ATOM 1635 C CA . LEU A 1 207 ? 6.821 4.373 0.113 1.00 85.12 207 LEU A CA 1
ATOM 1636 C C . LEU A 1 207 ? 8.196 4.000 -0.457 1.00 85.12 207 LEU A C 1
ATOM 1638 O O . LEU A 1 207 ? 8.383 2.896 -0.970 1.00 85.12 207 LEU A O 1
ATOM 1642 N N . ASN A 1 208 ? 9.178 4.895 -0.345 1.00 89.31 208 ASN A N 1
ATOM 1643 C CA . ASN A 1 208 ? 10.521 4.625 -0.856 1.00 89.31 208 ASN A CA 1
ATOM 1644 C C . ASN A 1 208 ? 11.199 3.456 -0.124 1.00 89.31 208 ASN A C 1
ATOM 1646 O O . ASN A 1 208 ? 11.955 2.711 -0.747 1.00 89.31 208 ASN A O 1
ATOM 1650 N N . LEU A 1 209 ? 10.908 3.255 1.166 1.00 94.62 209 LEU A N 1
ATOM 1651 C CA . LEU A 1 209 ? 11.376 2.095 1.924 1.00 94.62 209 LEU A CA 1
ATOM 1652 C C . LEU A 1 209 ? 10.814 0.788 1.361 1.00 94.62 209 LEU A C 1
ATOM 1654 O O . LEU A 1 209 ? 11.587 -0.130 1.094 1.00 94.62 209 LEU A O 1
ATOM 1658 N N . MET A 1 210 ? 9.502 0.721 1.137 1.00 90.94 210 MET A N 1
ATOM 1659 C CA . MET A 1 210 ? 8.848 -0.463 0.579 1.00 90.94 210 MET A CA 1
ATOM 1660 C C . MET A 1 210 ? 9.368 -0.777 -0.824 1.00 90.94 210 MET A C 1
ATOM 1662 O O . MET A 1 210 ? 9.740 -1.917 -1.094 1.00 90.94 210 MET A O 1
ATOM 1666 N N . MET A 1 211 ? 9.519 0.243 -1.678 1.00 79.00 211 MET A N 1
ATOM 1667 C CA . MET A 1 211 ? 10.151 0.080 -2.993 1.00 79.00 211 MET A CA 1
ATOM 1668 C C . MET A 1 211 ? 11.582 -0.453 -2.878 1.00 79.00 211 MET A C 1
ATOM 1670 O O . MET A 1 211 ? 11.992 -1.310 -3.656 1.00 79.00 211 MET A O 1
ATOM 1674 N N . MET A 1 212 ? 12.356 0.024 -1.902 1.00 94.38 212 MET A N 1
ATOM 1675 C CA . MET A 1 212 ? 13.740 -0.410 -1.732 1.00 94.38 212 MET A CA 1
ATOM 1676 C C . MET A 1 212 ? 13.835 -1.863 -1.254 1.00 94.38 212 MET A C 1
ATOM 1678 O O . MET A 1 212 ? 14.771 -2.560 -1.639 1.00 94.38 212 MET A O 1
ATOM 1682 N N . ILE A 1 213 ? 12.880 -2.322 -0.438 1.00 91.81 213 ILE A N 1
ATOM 1683 C CA . ILE A 1 213 ? 12.801 -3.709 0.041 1.00 91.81 213 ILE A CA 1
ATOM 1684 C C . ILE A 1 213 ? 12.519 -4.677 -1.113 1.00 91.81 213 ILE A C 1
ATOM 1686 O O . ILE A 1 213 ? 13.122 -5.747 -1.165 1.00 91.81 213 ILE A O 1
ATOM 1690 N N . ILE A 1 214 ? 11.630 -4.308 -2.040 1.00 79.38 214 ILE A N 1
ATOM 1691 C CA . ILE A 1 214 ? 11.249 -5.174 -3.168 1.00 79.38 214 ILE A CA 1
ATOM 1692 C C . ILE A 1 214 ? 12.205 -5.067 -4.365 1.00 79.38 214 ILE A C 1
ATOM 1694 O O . ILE A 1 214 ? 12.266 -5.982 -5.184 1.00 79.38 214 ILE A O 1
ATOM 1698 N N . ALA A 1 215 ? 12.976 -3.980 -4.472 1.00 80.81 215 ALA A N 1
ATOM 1699 C CA . ALA A 1 215 ? 13.943 -3.798 -5.547 1.00 80.81 215 ALA A CA 1
ATOM 1700 C C . ALA A 1 215 ? 15.045 -4.868 -5.497 1.00 80.81 215 ALA A C 1
ATOM 1702 O O . ALA A 1 215 ? 15.705 -5.070 -4.474 1.00 80.81 215 ALA A O 1
ATOM 1703 N N . THR A 1 216 ? 15.295 -5.524 -6.631 1.00 78.38 216 THR A N 1
ATOM 1704 C CA . THR A 1 216 ? 16.355 -6.538 -6.765 1.00 78.38 216 THR A CA 1
ATOM 1705 C C . THR A 1 216 ? 17.691 -5.949 -7.218 1.00 78.38 216 THR A C 1
ATOM 1707 O O . THR A 1 216 ? 18.735 -6.581 -7.057 1.00 78.38 216 THR A O 1
ATOM 1710 N N . ASP A 1 217 ? 17.675 -4.751 -7.808 1.00 89.44 217 ASP A N 1
ATOM 1711 C CA . ASP A 1 217 ? 18.862 -4.083 -8.333 1.00 89.44 217 ASP A CA 1
ATOM 1712 C C . ASP A 1 217 ? 19.501 -3.132 -7.306 1.00 89.44 217 ASP A C 1
ATOM 1714 O O . ASP A 1 217 ? 18.846 -2.288 -6.693 1.00 89.44 217 ASP A O 1
ATOM 1718 N N . LYS A 1 218 ? 20.825 -3.229 -7.145 1.00 91.31 218 LYS A N 1
ATOM 1719 C CA . LYS A 1 218 ? 21.569 -2.409 -6.175 1.00 91.31 218 LYS A CA 1
ATOM 1720 C C . LYS A 1 218 ? 21.620 -0.930 -6.556 1.00 91.31 218 LYS A C 1
ATOM 1722 O O . LYS A 1 218 ? 21.752 -0.086 -5.669 1.00 91.31 218 LYS A O 1
ATOM 1727 N N . VAL A 1 219 ? 21.590 -0.592 -7.845 1.00 88.50 219 VAL A N 1
ATOM 1728 C CA . VAL A 1 219 ? 21.589 0.811 -8.283 1.00 88.50 219 VAL A CA 1
ATOM 1729 C C . VAL A 1 219 ? 20.254 1.450 -7.910 1.00 88.50 219 VAL A C 1
ATOM 1731 O O . VAL A 1 219 ? 20.248 2.524 -7.314 1.00 88.50 219 VAL A O 1
ATOM 1734 N N . GLU A 1 220 ? 19.149 0.754 -8.160 1.00 82.19 220 GLU A N 1
ATOM 1735 C CA . GLU A 1 220 ? 17.798 1.156 -7.768 1.00 82.19 220 GLU A CA 1
ATOM 1736 C C . GLU A 1 220 ? 17.651 1.287 -6.249 1.00 82.19 220 GLU A C 1
ATOM 1738 O O . GLU A 1 220 ? 17.229 2.339 -5.769 1.00 82.19 220 GLU A O 1
ATOM 1743 N N . GLN A 1 221 ? 18.122 0.302 -5.475 1.00 91.31 221 GLN A N 1
ATOM 1744 C CA . GLN A 1 221 ? 18.150 0.398 -4.011 1.00 91.31 221 GLN A CA 1
ATOM 1745 C C . GLN A 1 221 ? 18.915 1.641 -3.524 1.00 91.31 221 GLN A C 1
ATOM 1747 O O . GLN A 1 221 ? 18.480 2.329 -2.601 1.00 91.31 221 GLN A O 1
ATOM 1752 N N . ASN A 1 222 ? 20.043 1.981 -4.157 1.00 93.12 222 ASN A N 1
ATOM 1753 C CA . ASN A 1 222 ? 20.814 3.176 -3.808 1.00 93.12 222 ASN A CA 1
ATOM 1754 C C . ASN A 1 222 ? 20.107 4.486 -4.190 1.00 93.12 222 ASN A C 1
ATOM 1756 O O . ASN A 1 222 ? 20.284 5.488 -3.496 1.00 93.12 222 ASN A O 1
ATOM 1760 N N . ILE A 1 223 ? 19.340 4.509 -5.283 1.00 88.69 223 ILE A N 1
ATOM 1761 C CA . ILE A 1 223 ? 18.513 5.663 -5.666 1.00 88.69 223 ILE A CA 1
ATOM 1762 C C . ILE A 1 223 ? 17.400 5.857 -4.635 1.00 88.69 223 ILE A C 1
ATOM 1764 O O . ILE A 1 223 ? 17.261 6.949 -4.086 1.00 88.69 223 ILE A O 1
ATOM 1768 N N . LEU A 1 224 ? 16.676 4.788 -4.306 1.00 89.94 224 LEU A N 1
ATOM 1769 C CA . LEU A 1 224 ? 15.580 4.816 -3.338 1.00 89.94 224 LEU A CA 1
ATOM 1770 C C . LEU A 1 224 ? 16.063 5.224 -1.948 1.00 89.94 224 LEU A C 1
ATOM 1772 O O . LEU A 1 224 ? 15.445 6.066 -1.302 1.00 89.94 224 LEU A O 1
ATOM 1776 N N . ARG A 1 225 ? 17.233 4.738 -1.524 1.00 96.81 225 ARG A N 1
ATOM 1777 C CA . ARG A 1 225 ? 17.879 5.188 -0.287 1.00 96.81 225 ARG A CA 1
ATOM 1778 C C . ARG A 1 225 ? 18.114 6.701 -0.255 1.00 96.81 225 ARG A C 1
ATOM 1780 O O . ARG A 1 225 ? 17.885 7.324 0.777 1.00 96.81 225 ARG A O 1
ATOM 1787 N N . LYS A 1 226 ? 18.556 7.304 -1.364 1.00 94.88 226 LYS A N 1
ATOM 1788 C CA . LYS A 1 226 ? 18.754 8.763 -1.440 1.00 94.88 226 LYS A CA 1
ATOM 1789 C C . LYS A 1 226 ? 17.433 9.521 -1.333 1.00 94.88 226 LYS A C 1
ATOM 1791 O O . LYS A 1 226 ? 17.401 10.570 -0.693 1.00 94.88 226 LYS A O 1
ATOM 1796 N N . GLU A 1 227 ? 16.359 9.010 -1.933 1.00 90.12 227 GLU A N 1
ATOM 1797 C CA . GLU A 1 227 ? 15.029 9.615 -1.797 1.00 90.12 227 GLU A CA 1
ATOM 1798 C C . GLU A 1 227 ? 14.482 9.468 -0.366 1.00 90.12 227 GLU A C 1
ATOM 1800 O O . GLU A 1 227 ? 13.963 10.445 0.170 1.00 90.12 227 GLU A O 1
ATOM 1805 N N . ILE A 1 228 ? 14.716 8.333 0.311 1.00 96.38 228 ILE A N 1
ATOM 1806 C CA . ILE A 1 228 ? 14.441 8.177 1.754 1.00 96.38 228 ILE A CA 1
ATOM 1807 C C . ILE A 1 228 ? 15.186 9.249 2.557 1.00 96.38 228 ILE A C 1
ATOM 1809 O O . ILE A 1 228 ? 14.571 9.969 3.338 1.00 96.38 228 ILE A O 1
ATOM 1813 N N . ASP A 1 229 ? 16.497 9.405 2.348 1.00 96.00 229 ASP A N 1
ATOM 1814 C CA . ASP A 1 229 ? 17.307 10.391 3.076 1.00 96.00 229 ASP A CA 1
ATOM 1815 C C . ASP A 1 229 ? 16.822 11.832 2.827 1.00 96.00 229 ASP A C 1
ATOM 1817 O O . ASP A 1 229 ? 16.745 12.651 3.745 1.00 96.00 229 ASP A O 1
ATOM 1821 N N . LYS A 1 230 ? 16.434 12.146 1.590 1.00 93.25 230 LYS A N 1
ATOM 1822 C CA . LYS A 1 230 ? 15.882 13.450 1.207 1.00 93.25 230 LYS A CA 1
ATOM 1823 C C . LYS A 1 230 ? 14.533 13.723 1.873 1.00 93.25 230 LYS A C 1
ATOM 1825 O O . LYS A 1 230 ? 14.337 14.830 2.379 1.00 93.25 230 LYS A O 1
ATOM 1830 N N . SER A 1 231 ? 13.620 12.754 1.894 1.00 94.31 231 SER A N 1
ATOM 1831 C CA . SER A 1 231 ? 12.323 12.899 2.565 1.00 94.31 231 SER A CA 1
ATOM 1832 C C . SER A 1 231 ? 12.474 12.946 4.087 1.00 94.31 231 SER A C 1
ATOM 1834 O O . SER A 1 231 ? 11.816 13.768 4.721 1.00 94.31 231 SER A O 1
ATOM 1836 N N . ASN A 1 232 ? 13.434 12.209 4.661 1.00 96.81 232 ASN A N 1
ATOM 1837 C CA . ASN A 1 232 ? 13.788 12.315 6.079 1.00 96.81 232 ASN A CA 1
ATOM 1838 C C . ASN A 1 232 ? 14.171 13.751 6.459 1.00 96.81 232 ASN A C 1
ATOM 1840 O O . ASN A 1 232 ? 13.643 14.303 7.421 1.00 96.81 232 ASN A O 1
ATOM 1844 N N . ILE A 1 233 ? 15.050 14.385 5.677 1.00 96.56 233 ILE A N 1
ATOM 1845 C CA . ILE A 1 233 ? 15.483 15.770 5.916 1.00 96.56 233 ILE A CA 1
ATOM 1846 C C . ILE A 1 233 ? 14.298 16.741 5.843 1.00 96.56 233 ILE A C 1
ATOM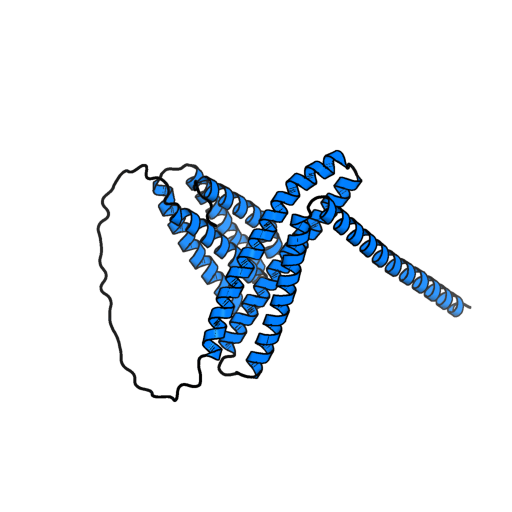 1848 O O . ILE A 1 233 ? 14.211 17.684 6.632 1.00 96.56 233 ILE A O 1
ATOM 1852 N N . LYS A 1 234 ? 13.386 16.551 4.883 1.00 95.50 234 LYS A N 1
ATOM 1853 C CA . LYS A 1 234 ? 12.197 17.404 4.750 1.00 95.50 234 LYS A CA 1
ATOM 1854 C C . LYS A 1 234 ? 11.250 17.240 5.941 1.00 95.50 234 LYS A C 1
ATOM 1856 O O . LYS A 1 234 ? 10.819 18.246 6.501 1.00 95.50 234 LYS A O 1
ATOM 1861 N N . PHE A 1 235 ? 10.998 16.004 6.365 1.00 96.75 235 PHE A N 1
ATOM 1862 C CA . PHE A 1 235 ? 10.181 15.698 7.535 1.00 96.75 235 PHE A CA 1
ATOM 1863 C C . PHE A 1 235 ? 10.775 16.289 8.820 1.00 96.75 235 PHE A C 1
ATOM 1865 O O . PHE A 1 235 ? 10.078 16.953 9.582 1.00 96.75 235 PHE A O 1
ATOM 1872 N N . GLU A 1 236 ? 12.089 16.163 9.020 1.00 97.25 236 GLU A N 1
ATOM 1873 C CA . GLU A 1 236 ? 12.792 16.762 10.161 1.00 97.25 236 GLU A CA 1
ATOM 1874 C C . GLU A 1 236 ? 12.674 18.285 10.195 1.00 97.25 236 GLU A C 1
ATOM 1876 O O . GLU A 1 236 ? 12.478 18.863 11.264 1.00 97.25 236 GLU A O 1
ATOM 1881 N N . ARG A 1 237 ? 12.755 18.952 9.037 1.00 96.19 237 ARG A N 1
ATOM 1882 C CA . ARG A 1 237 ? 12.542 20.406 8.947 1.00 96.19 237 ARG A CA 1
ATOM 1883 C C . ARG A 1 237 ? 11.108 20.793 9.292 1.00 96.19 237 ARG A C 1
ATOM 1885 O O . ARG A 1 237 ? 10.910 21.802 9.974 1.00 96.19 237 ARG A O 1
ATOM 1892 N N . ALA A 1 238 ? 10.127 20.016 8.834 1.00 95.62 238 ALA A N 1
ATOM 1893 C CA . ALA A 1 238 ? 8.723 20.236 9.165 1.00 95.62 238 ALA A CA 1
ATOM 1894 C C . ALA A 1 238 ? 8.505 20.105 10.680 1.00 95.62 238 ALA A C 1
ATOM 1896 O O . ALA A 1 238 ? 8.042 21.052 11.314 1.00 95.62 238 ALA A O 1
ATOM 1897 N N . ILE A 1 239 ? 8.969 19.005 11.282 1.00 96.06 239 ILE A N 1
ATOM 1898 C CA . ILE A 1 239 ? 8.925 18.786 12.730 1.00 96.06 239 ILE A CA 1
ATOM 1899 C C . ILE A 1 239 ? 9.619 19.916 13.492 1.00 96.06 239 ILE A C 1
ATOM 1901 O O . ILE A 1 239 ? 9.012 20.494 14.385 1.00 96.06 239 ILE A O 1
ATOM 1905 N N . ALA A 1 240 ? 10.854 20.280 13.133 1.00 94.88 240 ALA A N 1
ATOM 1906 C CA . ALA A 1 240 ? 11.597 21.344 13.812 1.00 94.88 240 ALA A CA 1
ATOM 1907 C C . ALA A 1 240 ? 10.870 22.697 13.755 1.00 94.88 240 ALA A C 1
ATOM 1909 O O . ALA A 1 240 ? 10.984 23.514 14.669 1.00 94.88 240 ALA A O 1
ATOM 1910 N N . THR A 1 241 ? 10.115 22.942 12.682 1.00 93.25 241 THR A N 1
ATOM 1911 C CA . THR A 1 241 ? 9.290 24.144 12.560 1.00 93.25 241 THR A CA 1
ATOM 1912 C C . THR A 1 241 ? 8.065 24.061 13.462 1.00 93.25 241 THR A C 1
ATOM 1914 O O . THR A 1 241 ? 7.774 25.033 14.158 1.00 93.25 241 THR A O 1
ATOM 1917 N N . MET A 1 242 ? 7.399 22.903 13.515 1.00 92.62 242 MET A N 1
ATOM 1918 C CA . MET A 1 242 ? 6.281 22.660 14.428 1.00 92.62 242 MET A CA 1
ATOM 1919 C C . MET A 1 242 ? 6.717 22.758 15.899 1.00 92.62 242 MET A C 1
ATOM 1921 O O . MET A 1 242 ? 5.989 23.340 16.699 1.00 92.62 242 MET A O 1
ATOM 1925 N N . SER A 1 243 ? 7.908 22.271 16.273 1.00 92.44 243 SER A N 1
ATOM 1926 C CA . SER A 1 243 ? 8.406 22.272 17.663 1.00 92.44 243 SER A CA 1
ATOM 1927 C C . SER A 1 243 ? 8.505 23.661 18.288 1.00 92.44 243 SER A C 1
ATOM 1929 O O . SER A 1 243 ? 8.494 23.786 19.510 1.00 92.44 243 SER A O 1
ATOM 1931 N N . LYS A 1 244 ? 8.562 24.720 17.472 1.00 91.12 244 LYS A N 1
ATOM 1932 C CA . LYS A 1 244 ? 8.568 26.108 17.953 1.00 91.12 244 LYS A CA 1
ATOM 1933 C C . LYS A 1 244 ? 7.289 26.487 18.708 1.00 91.12 244 LYS A C 1
ATOM 1935 O O . LYS A 1 244 ? 7.297 27.489 19.411 1.00 91.12 244 LYS A O 1
ATOM 1940 N N . THR A 1 245 ? 6.217 25.701 18.581 1.00 87.00 245 THR A N 1
ATOM 1941 C CA . THR A 1 245 ? 4.956 25.921 19.305 1.00 87.00 245 THR A CA 1
ATOM 1942 C C . THR A 1 245 ? 4.982 25.424 20.752 1.00 87.00 245 THR A C 1
ATOM 1944 O O . THR A 1 245 ? 4.108 25.798 21.527 1.00 87.00 245 THR A O 1
ATOM 1947 N N . GLY A 1 246 ? 5.967 24.602 21.138 1.00 86.25 246 GLY A N 1
ATOM 1948 C CA . GLY A 1 246 ? 6.058 24.031 22.487 1.00 86.25 246 GLY A CA 1
ATOM 1949 C C . GLY A 1 246 ? 5.033 22.929 22.789 1.00 86.25 246 GLY A C 1
ATOM 1950 O O . GLY A 1 246 ? 4.815 22.615 23.955 1.00 86.25 246 GLY A O 1
ATOM 1951 N N . ASN A 1 247 ? 4.394 22.344 21.770 1.00 90.12 247 ASN A N 1
ATOM 1952 C CA . ASN A 1 247 ? 3.424 21.262 21.950 1.00 90.12 247 ASN A CA 1
ATOM 1953 C C . ASN A 1 247 ? 4.120 19.927 22.293 1.00 90.12 247 ASN A C 1
ATOM 1955 O O . ASN A 1 247 ? 4.954 19.442 21.526 1.00 90.12 247 ASN A O 1
ATOM 1959 N N . GLU A 1 248 ? 3.743 19.309 23.418 1.00 91.88 248 GLU A N 1
ATOM 1960 C CA . GLU A 1 248 ? 4.321 18.050 23.917 1.00 91.88 248 GLU A CA 1
ATOM 1961 C C . GLU A 1 248 ? 4.181 16.873 22.937 1.00 91.88 248 GLU A C 1
ATOM 1963 O O . GLU A 1 248 ? 5.074 16.028 22.858 1.00 91.88 248 GLU A O 1
ATOM 1968 N N . GLN A 1 249 ? 3.112 16.829 22.133 1.00 93.56 249 GLN A N 1
ATOM 1969 C CA . GLN A 1 249 ? 2.933 15.773 21.133 1.00 93.56 249 GLN A CA 1
ATOM 1970 C C . GLN A 1 249 ? 4.023 15.814 20.055 1.00 93.56 249 GLN A C 1
ATOM 1972 O O . GLN A 1 249 ? 4.389 14.777 19.506 1.00 93.56 249 GLN A O 1
ATOM 1977 N N . ILE A 1 250 ? 4.600 16.988 19.780 1.00 94.31 250 ILE A N 1
ATOM 1978 C CA . ILE A 1 250 ? 5.688 17.121 18.805 1.00 94.31 250 ILE A CA 1
ATOM 1979 C C . ILE A 1 250 ? 6.970 16.471 19.332 1.00 94.31 250 ILE A C 1
ATOM 1981 O O . ILE A 1 250 ? 7.723 15.895 18.549 1.00 94.31 250 ILE A O 1
ATOM 1985 N N . THR A 1 251 ? 7.204 16.502 20.644 1.00 92.56 251 THR A N 1
ATOM 1986 C CA . THR A 1 251 ? 8.315 15.769 21.265 1.00 92.56 251 THR A CA 1
ATOM 1987 C C . THR A 1 251 ? 8.125 14.262 21.090 1.00 92.56 251 THR A C 1
ATOM 1989 O O . THR A 1 251 ? 9.041 13.571 20.653 1.00 92.56 251 THR A O 1
ATOM 1992 N N . ILE A 1 252 ? 6.907 13.752 21.312 1.00 94.38 252 ILE A N 1
ATOM 1993 C CA . ILE A 1 252 ? 6.584 12.331 21.089 1.00 94.38 252 ILE A CA 1
ATOM 1994 C C . ILE A 1 252 ? 6.777 11.954 19.610 1.00 94.38 252 ILE A C 1
ATOM 1996 O O . ILE A 1 252 ? 7.325 10.892 19.301 1.00 94.38 252 ILE A O 1
ATOM 2000 N N . LEU A 1 253 ? 6.375 12.835 18.687 1.00 96.69 253 LEU A N 1
ATOM 2001 C CA . LEU A 1 253 ? 6.599 12.672 17.249 1.00 96.69 253 LEU A CA 1
ATOM 2002 C C . LEU A 1 253 ? 8.097 12.603 16.915 1.00 96.69 253 LEU A C 1
ATOM 2004 O O . LEU A 1 253 ? 8.514 11.719 16.169 1.00 96.69 253 LEU A O 1
ATOM 2008 N N . GLN A 1 254 ? 8.915 13.493 17.486 1.00 96.19 254 GLN A N 1
ATOM 2009 C CA . GLN A 1 254 ? 10.374 13.501 17.321 1.00 96.19 254 GLN A CA 1
ATOM 2010 C C . GLN A 1 254 ? 11.024 12.208 17.808 1.00 96.19 254 GLN A C 1
ATOM 2012 O O . GLN A 1 254 ? 11.849 11.628 17.096 1.00 96.19 254 GLN A O 1
ATOM 2017 N N . ASP A 1 255 ? 10.640 11.751 18.996 1.00 92.12 255 ASP A N 1
ATOM 2018 C CA . ASP A 1 255 ? 11.186 10.541 19.599 1.00 92.12 255 ASP A CA 1
ATOM 2019 C C . ASP A 1 255 ? 10.810 9.308 18.774 1.00 92.12 255 ASP A C 1
ATOM 2021 O O . ASP A 1 255 ? 11.678 8.517 18.392 1.00 92.12 255 ASP A O 1
ATOM 2025 N N . THR A 1 256 ? 9.533 9.192 18.399 1.00 96.69 256 THR A N 1
ATOM 2026 C CA . THR A 1 256 ? 9.034 8.100 17.548 1.00 96.69 256 THR A CA 1
ATOM 2027 C C . THR A 1 256 ? 9.750 8.088 16.197 1.00 96.69 256 THR A C 1
ATOM 2029 O O . THR A 1 256 ? 10.215 7.039 15.743 1.00 96.69 256 THR A O 1
ATOM 2032 N N . TRP A 1 257 ? 9.926 9.262 15.586 1.00 97.62 257 TRP A N 1
ATOM 2033 C CA . TRP A 1 257 ? 10.643 9.425 14.325 1.00 97.62 257 TRP A CA 1
ATOM 2034 C C . TRP A 1 257 ? 12.114 9.001 14.407 1.00 97.62 257 TRP A C 1
ATOM 2036 O O . TRP A 1 257 ? 12.653 8.352 13.504 1.00 97.62 257 TRP A O 1
ATOM 2046 N N . MET A 1 258 ? 12.795 9.348 15.496 1.00 95.69 258 MET A N 1
ATOM 2047 C CA . MET A 1 258 ? 14.186 8.961 15.706 1.00 95.69 258 MET A CA 1
ATOM 2048 C C . MET A 1 258 ? 14.332 7.438 15.787 1.00 95.69 258 MET A C 1
ATOM 2050 O O . MET A 1 258 ? 15.234 6.874 15.159 1.00 95.69 258 MET A O 1
ATOM 2054 N N . VAL A 1 259 ? 13.427 6.764 16.501 1.00 94.69 259 VAL A N 1
ATOM 2055 C CA . VAL A 1 259 ? 13.407 5.299 16.581 1.00 94.69 259 VAL A CA 1
ATOM 2056 C C . VAL A 1 259 ? 13.071 4.680 15.217 1.00 94.69 259 VAL A C 1
ATOM 2058 O O . VAL A 1 259 ? 13.752 3.744 14.794 1.00 94.69 259 VAL A O 1
ATOM 2061 N N . PHE A 1 260 ? 12.094 5.235 14.489 1.00 96.62 260 PHE A N 1
ATOM 2062 C CA . PHE A 1 260 ? 11.738 4.834 13.122 1.00 96.62 260 PHE A CA 1
ATOM 2063 C C . PHE A 1 260 ? 12.974 4.817 12.204 1.00 96.62 260 PHE A C 1
ATOM 2065 O O . PHE A 1 260 ? 13.364 3.756 11.704 1.00 96.62 260 PHE A O 1
ATOM 2072 N N . LYS A 1 261 ? 13.680 5.952 12.083 1.00 96.50 261 LYS A N 1
ATOM 2073 C CA . LYS A 1 261 ? 14.911 6.071 11.276 1.00 96.50 261 LYS A CA 1
ATOM 2074 C C . LYS A 1 261 ? 16.016 5.117 11.720 1.00 96.50 261 LYS A C 1
ATOM 2076 O O . LYS A 1 261 ? 16.728 4.567 10.877 1.00 96.50 261 LYS A O 1
ATOM 2081 N N . ASN A 1 262 ? 16.203 4.953 13.030 1.00 93.44 262 ASN A N 1
ATOM 2082 C CA . ASN A 1 262 ? 17.253 4.089 13.561 1.00 93.44 262 ASN A CA 1
ATOM 2083 C C . ASN A 1 262 ? 17.012 2.628 13.179 1.00 93.44 262 ASN A C 1
ATOM 2085 O O . ASN A 1 262 ? 17.943 1.983 12.705 1.00 93.44 262 ASN A O 1
ATOM 2089 N N . THR A 1 263 ? 15.779 2.132 13.279 1.00 95.75 263 THR A N 1
ATOM 2090 C CA . THR A 1 263 ? 15.440 0.781 12.805 1.00 95.75 263 THR A CA 1
ATOM 2091 C C . THR A 1 263 ? 15.637 0.649 11.292 1.00 95.75 263 THR A C 1
ATOM 2093 O O . THR A 1 263 ? 16.202 -0.351 10.852 1.00 95.75 263 THR A O 1
ATOM 2096 N N . ASN A 1 264 ? 15.303 1.667 10.485 1.00 94.50 264 ASN A N 1
ATOM 2097 C CA . ASN A 1 264 ? 15.607 1.632 9.046 1.00 94.50 264 ASN A CA 1
ATOM 2098 C C . ASN A 1 264 ? 17.108 1.449 8.794 1.00 94.50 264 ASN A C 1
ATOM 2100 O O . ASN A 1 264 ? 17.521 0.568 8.043 1.00 94.50 264 ASN A O 1
ATOM 2104 N N . LYS A 1 265 ? 17.937 2.245 9.472 1.00 95.25 265 LYS A N 1
ATOM 2105 C CA . LYS A 1 265 ? 19.391 2.249 9.287 1.00 95.25 265 LYS A CA 1
ATOM 2106 C C . LYS A 1 265 ? 20.089 1.004 9.846 1.00 95.25 265 LYS A C 1
ATOM 2108 O O . LYS A 1 265 ? 21.058 0.549 9.242 1.00 95.25 265 LYS A O 1
ATOM 2113 N N . ILE A 1 266 ? 19.662 0.514 11.009 1.00 95.50 266 ILE A N 1
ATOM 2114 C CA . ILE A 1 266 ? 20.371 -0.515 11.791 1.00 95.50 266 ILE A CA 1
ATOM 2115 C C . ILE A 1 266 ? 19.819 -1.914 11.521 1.00 95.50 266 ILE A C 1
ATOM 2117 O O . ILE A 1 266 ? 20.573 -2.881 11.573 1.00 95.50 266 ILE A O 1
ATOM 2121 N N . GLU A 1 267 ? 18.530 -2.036 11.216 1.00 96.25 267 GLU A N 1
ATOM 2122 C CA . GLU A 1 267 ? 17.875 -3.335 11.072 1.00 96.25 267 GLU A CA 1
ATOM 2123 C C . GLU A 1 267 ? 17.495 -3.593 9.615 1.00 96.25 267 GLU A C 1
ATOM 2125 O O . GLU A 1 267 ? 17.972 -4.562 9.029 1.00 96.25 267 GLU A O 1
ATOM 2130 N N . ILE A 1 268 ? 16.716 -2.701 8.993 1.00 96.19 268 ILE A N 1
ATOM 2131 C CA . ILE A 1 268 ? 16.142 -2.947 7.660 1.00 96.19 268 ILE A CA 1
ATOM 2132 C C . ILE A 1 268 ? 17.199 -2.867 6.554 1.00 96.19 268 ILE A C 1
ATOM 2134 O O . ILE A 1 268 ? 17.339 -3.806 5.771 1.00 96.19 268 ILE A O 1
ATOM 2138 N N . PHE A 1 269 ? 17.975 -1.781 6.483 1.00 96.94 269 PHE A N 1
ATOM 2139 C CA . PHE A 1 269 ? 18.960 -1.593 5.410 1.00 96.94 269 PHE A CA 1
ATOM 2140 C C . PHE A 1 269 ? 20.002 -2.722 5.371 1.00 96.94 269 PHE A C 1
ATOM 2142 O O . PHE A 1 269 ? 20.301 -3.197 4.273 1.00 96.94 269 PHE A O 1
ATOM 2149 N N . PRO A 1 270 ? 20.528 -3.218 6.509 1.00 97.38 270 PRO A N 1
ATOM 2150 C CA . PRO A 1 270 ? 21.397 -4.390 6.500 1.00 97.38 270 PRO A CA 1
ATOM 2151 C C . PRO A 1 270 ? 20.722 -5.662 5.980 1.00 97.38 270 PRO A C 1
ATOM 2153 O O . PRO A 1 270 ? 21.372 -6.410 5.252 1.00 97.38 270 PRO A O 1
ATOM 2156 N N . GLN A 1 271 ? 19.439 -5.907 6.290 1.00 97.06 271 GLN A N 1
ATOM 2157 C CA . GLN A 1 271 ? 18.724 -7.061 5.728 1.00 97.06 271 GLN A CA 1
ATOM 2158 C C . GLN A 1 271 ? 18.622 -6.961 4.199 1.00 97.06 271 GLN A C 1
ATOM 2160 O O . GLN A 1 271 ? 18.922 -7.936 3.514 1.00 97.06 271 GLN A O 1
ATOM 2165 N N . ILE A 1 272 ? 18.296 -5.781 3.661 1.00 95.94 272 ILE A N 1
ATOM 2166 C CA . ILE A 1 272 ? 18.233 -5.543 2.206 1.00 95.94 272 ILE A CA 1
ATOM 2167 C C . ILE A 1 272 ? 19.605 -5.772 1.560 1.00 95.94 272 ILE A C 1
ATOM 2169 O O . ILE A 1 272 ? 19.726 -6.480 0.563 1.00 95.94 272 ILE A O 1
ATOM 2173 N N . GLN A 1 273 ? 20.675 -5.237 2.157 1.00 93.25 273 GLN A N 1
ATOM 2174 C CA . GLN A 1 273 ? 22.040 -5.429 1.651 1.00 93.25 273 GLN A CA 1
ATOM 2175 C C . GLN A 1 273 ? 22.494 -6.894 1.689 1.00 93.25 273 GLN A C 1
ATOM 2177 O O . GLN A 1 273 ? 23.277 -7.314 0.835 1.00 93.25 273 GLN A O 1
ATOM 2182 N N . ALA A 1 274 ? 21.999 -7.664 2.660 1.00 95.56 274 ALA A N 1
ATOM 2183 C CA . ALA A 1 274 ? 22.224 -9.100 2.772 1.00 95.56 274 ALA A CA 1
ATOM 2184 C C . ALA A 1 274 ? 21.327 -9.935 1.834 1.00 95.56 274 ALA A C 1
ATOM 2186 O O . ALA A 1 274 ? 21.462 -11.157 1.812 1.00 95.56 274 ALA A O 1
ATOM 2187 N N . GLY A 1 275 ? 20.418 -9.307 1.077 1.00 91.25 275 GLY A N 1
ATOM 2188 C CA . GLY A 1 275 ? 19.431 -9.988 0.233 1.00 91.25 275 GLY A CA 1
ATOM 2189 C C . GLY A 1 275 ? 18.313 -10.683 1.019 1.00 91.25 275 GLY A C 1
ATOM 2190 O O . GLY A 1 275 ? 17.580 -11.493 0.462 1.00 91.25 275 GLY A O 1
ATOM 2191 N N . ALA A 1 276 ? 18.175 -10.394 2.315 1.00 94.44 276 ALA A N 1
ATOM 2192 C CA . ALA A 1 276 ? 17.152 -10.952 3.193 1.00 94.44 276 ALA A CA 1
ATOM 2193 C C . ALA A 1 276 ? 15.869 -10.100 3.166 1.00 94.44 276 ALA A C 1
ATOM 2195 O O . ALA A 1 276 ? 15.406 -9.618 4.205 1.00 94.44 276 ALA A O 1
ATOM 2196 N N . ASN A 1 277 ? 15.304 -9.903 1.971 1.00 89.12 277 ASN A N 1
ATOM 2197 C CA . ASN A 1 277 ? 14.185 -8.984 1.740 1.00 89.12 277 ASN A CA 1
ATOM 2198 C C . ASN A 1 277 ? 12.931 -9.361 2.547 1.00 89.12 277 ASN A C 1
ATOM 2200 O O . ASN A 1 277 ? 12.291 -8.469 3.088 1.00 89.12 277 ASN A O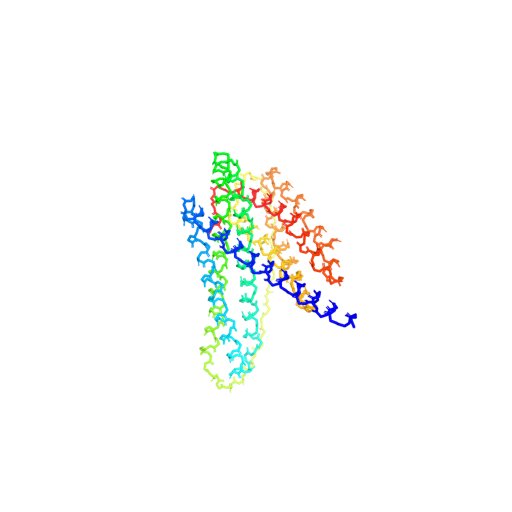 1
ATOM 2204 N N . ASP A 1 278 ? 12.646 -10.650 2.756 1.00 81.19 278 ASP A N 1
ATOM 2205 C CA . ASP A 1 278 ? 11.502 -11.091 3.574 1.00 81.19 278 ASP A CA 1
ATOM 2206 C C . ASP A 1 278 ? 11.612 -10.634 5.037 1.00 81.19 278 ASP A C 1
ATOM 2208 O O . ASP A 1 278 ? 10.629 -10.240 5.663 1.00 81.19 278 ASP A O 1
ATOM 2212 N N . LYS A 1 279 ? 12.830 -10.634 5.598 1.00 92.25 279 LYS A N 1
ATOM 2213 C CA . LYS A 1 279 ? 13.070 -10.138 6.963 1.00 92.25 279 LYS A CA 1
ATOM 2214 C C . LYS A 1 279 ? 12.925 -8.624 7.024 1.00 92.25 279 LYS A C 1
ATOM 2216 O O . LYS A 1 279 ? 12.339 -8.111 7.973 1.00 92.25 279 LYS A O 1
ATOM 2221 N N . ALA A 1 280 ? 13.457 -7.924 6.022 1.00 95.00 280 ALA A N 1
ATOM 2222 C CA . ALA A 1 280 ? 13.309 -6.479 5.885 1.00 95.00 280 ALA A CA 1
ATOM 2223 C C . ALA A 1 280 ? 11.825 -6.085 5.804 1.00 95.00 280 ALA A C 1
ATOM 2225 O O . ALA A 1 280 ? 11.384 -5.198 6.534 1.00 95.00 280 ALA A O 1
ATOM 2226 N N . LEU A 1 281 ? 11.060 -6.806 4.982 1.00 87.06 281 LEU A N 1
ATOM 2227 C CA . LEU A 1 281 ? 9.625 -6.633 4.791 1.00 87.06 281 LEU A CA 1
ATOM 2228 C C . LEU A 1 281 ? 8.848 -6.883 6.084 1.00 87.06 281 LEU A C 1
ATOM 2230 O O . LEU A 1 281 ? 8.034 -6.056 6.476 1.00 87.06 281 LEU A O 1
ATOM 2234 N N . ASN A 1 282 ? 9.151 -7.965 6.804 1.00 87.38 282 ASN A N 1
ATOM 2235 C CA . ASN A 1 282 ? 8.503 -8.264 8.080 1.00 87.38 282 ASN A CA 1
ATOM 2236 C C . ASN A 1 282 ? 8.742 -7.168 9.137 1.00 87.38 282 ASN A C 1
ATOM 2238 O O . ASN A 1 282 ? 7.842 -6.840 9.907 1.00 87.38 282 ASN A O 1
ATOM 2242 N N . ILE A 1 283 ? 9.943 -6.581 9.188 1.00 88.69 283 ILE A N 1
ATOM 2243 C CA . ILE A 1 283 ? 10.233 -5.463 10.101 1.00 88.69 283 ILE A CA 1
ATOM 2244 C C . ILE A 1 283 ? 9.473 -4.202 9.662 1.00 88.69 283 ILE A C 1
ATOM 2246 O O . ILE A 1 283 ? 8.932 -3.493 10.512 1.00 88.69 283 ILE A O 1
ATOM 2250 N N . ALA A 1 284 ? 9.410 -3.931 8.356 1.00 89.62 284 ALA A N 1
ATOM 2251 C CA . ALA A 1 284 ? 8.689 -2.785 7.813 1.00 89.62 284 ALA A CA 1
ATOM 2252 C C . ALA A 1 284 ? 7.173 -2.872 8.080 1.00 89.62 284 ALA A C 1
ATOM 2254 O O . ALA A 1 284 ? 6.599 -1.941 8.640 1.00 89.62 284 ALA A O 1
ATOM 2255 N N . ASN A 1 285 ? 6.545 -4.008 7.772 1.00 80.44 285 ASN A N 1
ATOM 2256 C CA . ASN A 1 285 ? 5.092 -4.179 7.879 1.00 80.44 285 ASN A CA 1
ATOM 2257 C C . ASN A 1 285 ? 4.581 -4.286 9.317 1.00 80.44 285 ASN A C 1
ATOM 2259 O O . ASN A 1 285 ? 3.419 -3.996 9.561 1.00 80.44 285 ASN A O 1
ATOM 2263 N N . ASN A 1 286 ? 5.422 -4.686 10.273 1.00 85.75 286 ASN A N 1
ATOM 2264 C CA . ASN A 1 286 ? 5.015 -4.752 11.677 1.00 85.75 286 ASN A CA 1
ATOM 2265 C C . ASN A 1 286 ? 5.495 -3.515 12.443 1.00 85.75 286 ASN A C 1
ATOM 2267 O O . ASN A 1 286 ? 4.718 -2.638 12.809 1.00 85.75 286 ASN A O 1
ATOM 2271 N N . ILE A 1 287 ? 6.809 -3.422 12.661 1.00 88.81 287 ILE A N 1
ATOM 2272 C CA . ILE A 1 287 ? 7.395 -2.446 13.585 1.00 88.81 287 ILE A CA 1
ATOM 2273 C C . ILE A 1 287 ? 7.344 -1.031 13.001 1.00 88.81 287 ILE A C 1
ATOM 2275 O O . ILE A 1 287 ? 7.071 -0.074 13.726 1.00 88.81 287 ILE A O 1
ATOM 2279 N N . GLN A 1 288 ? 7.651 -0.862 11.710 1.00 90.56 288 GLN A N 1
ATOM 2280 C CA . GLN A 1 288 ? 7.611 0.474 11.104 1.00 90.56 288 GLN A CA 1
ATOM 2281 C C . GLN A 1 288 ? 6.178 0.941 10.856 1.00 90.56 288 GLN A C 1
ATOM 2283 O O . GLN A 1 288 ? 5.920 2.120 11.076 1.00 90.56 288 GLN A O 1
ATOM 2288 N N . ALA A 1 289 ? 5.263 0.049 10.467 1.00 82.44 289 ALA A N 1
ATOM 2289 C CA . ALA A 1 289 ? 3.851 0.380 10.279 1.00 82.44 289 ALA A CA 1
ATOM 2290 C C . ALA A 1 289 ? 3.203 0.913 11.571 1.00 82.44 289 ALA A C 1
ATOM 2292 O O . ALA A 1 289 ? 2.636 1.999 11.560 1.00 82.44 289 ALA A O 1
ATOM 2293 N N . GLU A 1 290 ? 3.395 0.249 12.717 1.00 86.69 290 GLU A N 1
ATOM 2294 C CA . GLU A 1 290 ? 2.856 0.724 14.006 1.00 86.69 290 GLU A CA 1
ATOM 2295 C C . GLU A 1 290 ? 3.374 2.130 14.378 1.00 86.69 290 GLU A C 1
ATOM 2297 O O . GLU A 1 290 ? 2.637 3.005 14.848 1.00 86.69 290 GLU A O 1
ATOM 2302 N N . ARG A 1 291 ? 4.665 2.381 14.135 1.00 93.25 291 ARG A N 1
ATOM 2303 C CA . ARG A 1 291 ? 5.281 3.696 14.376 1.00 93.25 291 ARG A CA 1
ATOM 2304 C C . ARG A 1 291 ? 4.762 4.746 13.404 1.00 93.25 291 ARG A C 1
ATOM 2306 O O . ARG A 1 291 ? 4.560 5.889 13.804 1.00 93.25 291 ARG A O 1
ATOM 2313 N N . MET A 1 292 ? 4.556 4.366 12.148 1.00 93.62 292 MET A N 1
ATOM 2314 C CA . MET A 1 292 ? 3.962 5.211 11.119 1.00 93.62 292 MET A CA 1
ATOM 2315 C C . MET A 1 292 ? 2.556 5.653 11.531 1.00 93.62 292 MET A C 1
ATOM 2317 O O . MET A 1 292 ? 2.279 6.849 11.535 1.00 93.62 292 MET A O 1
ATOM 2321 N N . ASP A 1 293 ? 1.716 4.715 11.968 1.00 90.38 293 ASP A N 1
ATOM 2322 C CA . ASP A 1 293 ? 0.358 4.982 12.450 1.00 90.38 293 ASP A CA 1
ATOM 2323 C C . ASP A 1 293 ? 0.356 5.901 13.671 1.00 90.38 293 ASP A C 1
ATOM 2325 O O . ASP A 1 293 ? -0.442 6.839 13.757 1.00 90.38 293 ASP A O 1
ATOM 2329 N N . THR A 1 294 ? 1.295 5.684 14.595 1.00 93.94 294 THR A N 1
ATOM 2330 C CA . THR A 1 294 ? 1.486 6.553 15.762 1.00 93.94 294 THR A CA 1
ATOM 2331 C C . THR A 1 294 ? 1.825 7.982 15.333 1.00 93.94 294 THR A C 1
ATOM 2333 O O . THR A 1 294 ? 1.198 8.936 15.793 1.00 93.94 294 THR A O 1
ATOM 2336 N N . MET A 1 295 ? 2.785 8.149 14.419 1.00 97.38 295 MET A N 1
ATOM 2337 C CA . MET A 1 295 ? 3.177 9.467 13.913 1.00 97.38 295 MET A CA 1
ATOM 2338 C C . MET A 1 295 ? 2.051 10.139 13.122 1.00 97.38 295 MET A C 1
ATOM 2340 O O . MET A 1 295 ? 1.817 11.327 13.321 1.00 97.38 295 MET A O 1
ATOM 2344 N N . ASN A 1 296 ? 1.319 9.395 12.290 1.00 93.00 296 ASN A N 1
ATOM 2345 C CA . ASN A 1 296 ? 0.151 9.892 11.562 1.00 93.00 296 ASN A CA 1
ATOM 2346 C C . ASN A 1 296 ? -0.948 10.364 12.516 1.00 93.00 296 ASN A C 1
ATOM 2348 O O . ASN A 1 296 ? -1.480 11.453 12.333 1.00 93.00 296 ASN A O 1
ATOM 2352 N N . THR A 1 297 ? -1.239 9.591 13.565 1.00 92.50 297 THR A N 1
ATOM 2353 C CA . THR A 1 297 ? -2.220 9.961 14.596 1.00 92.50 297 THR A CA 1
ATOM 2354 C C . THR A 1 297 ? -1.813 11.249 15.304 1.00 92.50 297 THR A C 1
ATOM 2356 O O . THR A 1 297 ? -2.639 12.138 15.497 1.00 92.50 297 THR A O 1
ATOM 2359 N N . ILE A 1 298 ? -0.533 11.381 15.666 1.00 94.56 298 ILE A N 1
ATOM 2360 C CA . ILE A 1 298 ? -0.017 12.609 16.274 1.00 94.56 298 ILE A CA 1
ATOM 2361 C C . ILE A 1 298 ? -0.159 13.779 15.303 1.00 94.56 298 ILE A C 1
ATOM 2363 O O . ILE A 1 298 ? -0.720 14.799 15.679 1.00 94.56 298 ILE A O 1
ATOM 2367 N N . ILE A 1 299 ? 0.305 13.636 14.058 1.00 93.81 299 ILE A N 1
ATOM 2368 C CA . ILE A 1 299 ? 0.207 14.696 13.050 1.00 93.81 299 ILE A CA 1
ATOM 2369 C C . ILE A 1 299 ? -1.253 15.104 12.852 1.00 93.81 299 ILE A C 1
ATOM 2371 O O . ILE A 1 299 ? -1.525 16.294 12.875 1.00 93.81 299 ILE A O 1
ATOM 2375 N N . GLN A 1 300 ? -2.189 14.160 12.754 1.00 90.94 300 GLN A N 1
ATOM 2376 C CA . GLN A 1 300 ? -3.614 14.463 12.628 1.00 90.94 300 GLN A CA 1
ATOM 2377 C C . GLN A 1 300 ? -4.141 15.252 13.832 1.00 90.94 300 GLN A C 1
ATOM 2379 O O . GLN A 1 300 ? -4.830 16.244 13.657 1.00 90.94 300 GLN A O 1
ATOM 2384 N N . ASN A 1 301 ? -3.768 14.872 15.057 1.00 91.12 301 ASN A N 1
ATOM 2385 C CA . ASN A 1 301 ? -4.181 15.592 16.267 1.00 91.12 301 ASN A CA 1
ATOM 2386 C C . ASN A 1 301 ? -3.605 17.015 16.358 1.00 91.12 301 ASN A C 1
ATOM 2388 O O . ASN A 1 301 ? -4.129 17.843 17.104 1.00 91.12 301 ASN A O 1
ATOM 2392 N N . LEU A 1 302 ? -2.520 17.304 15.633 1.00 89.94 302 LEU A N 1
ATOM 2393 C CA . LEU A 1 302 ? -1.944 18.646 15.541 1.00 89.94 302 LEU A CA 1
ATOM 2394 C C . LEU A 1 302 ? -2.700 19.550 14.552 1.00 89.94 302 LEU A C 1
ATOM 2396 O O . LEU A 1 302 ? -2.409 20.748 14.510 1.00 89.94 302 LEU A O 1
ATOM 2400 N N . ILE A 1 303 ? -3.636 19.011 13.762 1.00 88.12 303 ILE A N 1
ATOM 2401 C CA . ILE A 1 303 ? -4.348 19.732 12.705 1.00 88.12 303 ILE A CA 1
ATOM 2402 C C . ILE A 1 303 ? -5.854 19.649 12.963 1.00 88.12 303 ILE A C 1
ATOM 2404 O O . ILE A 1 303 ? -6.420 18.576 13.116 1.00 88.12 303 ILE A O 1
ATOM 2408 N N . GLU A 1 304 ? -6.533 20.795 12.997 1.00 74.50 304 GLU A N 1
ATOM 2409 C CA . GLU A 1 304 ? -7.997 20.837 13.162 1.00 74.50 304 GLU A CA 1
ATOM 2410 C C . GLU A 1 304 ? -8.759 20.443 11.879 1.00 74.50 304 GLU A C 1
ATOM 2412 O O . GLU A 1 304 ? -9.951 20.159 11.938 1.00 74.50 304 GLU A O 1
ATOM 2417 N N . ASN A 1 305 ? -8.071 20.411 10.731 1.00 73.06 305 ASN A N 1
ATOM 2418 C CA . ASN A 1 305 ? -8.609 20.086 9.409 1.00 73.06 305 ASN A CA 1
ATOM 2419 C C . ASN A 1 305 ? -7.857 18.898 8.798 1.00 73.06 305 ASN A C 1
ATOM 2421 O O . ASN A 1 305 ? -6.656 18.753 9.024 1.00 73.06 305 ASN A O 1
ATOM 2425 N N . ASP A 1 306 ? -8.543 18.087 7.993 1.00 74.31 306 ASP A N 1
ATOM 2426 C CA . ASP A 1 306 ? -7.898 16.969 7.307 1.00 74.31 306 ASP A CA 1
ATOM 2427 C C . ASP A 1 306 ? -6.931 17.440 6.208 1.00 74.31 306 ASP A C 1
ATOM 2429 O O . ASP A 1 306 ? -7.097 18.516 5.632 1.00 74.31 306 ASP A O 1
ATOM 2433 N N . CYS A 1 307 ? -5.905 16.632 5.940 1.00 72.94 307 CYS A N 1
ATOM 2434 C CA . CYS A 1 307 ? -4.879 16.896 4.919 1.00 72.94 307 CYS A CA 1
ATOM 2435 C C . CYS A 1 307 ? -5.180 16.211 3.578 1.00 72.94 307 CYS A C 1
ATOM 2437 O O . CYS A 1 307 ? -4.237 15.826 2.880 1.00 72.94 307 CYS A O 1
ATOM 2439 N N . ASP A 1 308 ? -6.463 16.010 3.285 1.00 58.41 308 ASP A N 1
ATOM 2440 C CA . ASP A 1 308 ? -6.951 15.360 2.064 1.00 58.41 308 ASP A CA 1
ATOM 2441 C C . ASP A 1 308 ? -6.660 16.183 0.799 1.00 58.41 308 ASP A C 1
ATOM 2443 O O . ASP A 1 308 ? -6.846 17.426 0.820 1.00 58.41 308 ASP A O 1
#

pLDDT: mean 83.05, std 15.55, range [32.28, 97.62]

Radius of gyration: 26.3 Å; chains: 1; bounding box: 50×100×60 Å